Protein AF-A0A447P2C4-F1 (afdb_monomer)

Foldseek 3Di:
DFPFAFQQEEEAEEPDPPCVQVLLVLCVVLNHAYEYEDPSQVVNVVVVDHYHYLCNQQVHDQPPPNQCSQVGCLNLCLQQPDPPPCVVVCVVVVRHHGAEYEYAQDPLVVQVPDPPRDPVSSVVRDHDNRLVNLQSNLVVLSRHAYHHDSVCSVVLSVQCVVRVNGHTSVNSNVRSVVSVLSVLVVVQVVQQVVQQQADAPDDPDRGGNHPGGNDHDDHWAFPFWACAAPDNVHTDTDTHDPDDPDPALSPDDDPDDDGHHNVRRVVRRVQVVVLVPDPDPVSSVVSVPDDPDDDPDDPPVPPCVVVPPPDPPDDDDDDDDDDDDDDDDDDDDDDDDDDDDD

Solvent-accessible surface area (backbone atoms only — not comparable to full-atom values): 20588 Å² total; per-residue (Å²): 128,88,73,79,46,56,50,49,23,36,40,40,48,47,63,70,68,66,67,49,63,63,48,49,49,56,40,43,77,70,67,25,46,37,35,18,42,71,74,43,31,52,58,42,44,77,72,72,45,81,62,45,42,44,40,71,75,65,71,46,77,77,46,80,92,50,64,55,58,63,75,40,67,55,52,51,43,11,32,54,50,48,85,90,75,38,52,70,64,29,56,77,68,72,28,59,73,34,25,30,40,36,43,31,72,69,63,52,71,62,52,66,66,39,89,85,56,47,73,66,58,50,60,72,56,60,74,60,43,55,57,51,51,47,52,41,20,28,74,28,19,86,66,11,35,33,43,58,54,68,86,50,49,67,61,51,53,57,42,16,70,76,44,76,46,8,58,57,60,66,57,17,46,52,31,17,50,54,38,51,53,53,48,52,50,51,53,29,55,52,49,30,58,60,21,15,71,34,43,40,93,70,74,89,62,81,53,51,35,43,97,57,28,50,50,84,64,84,74,66,44,78,74,46,78,31,82,14,23,92,47,85,91,36,82,40,67,45,64,30,61,93,80,73,82,64,97,44,70,82,66,58,79,86,87,74,82,76,86,57,38,43,57,51,52,55,53,49,39,56,53,49,56,60,42,65,75,54,89,52,74,78,59,43,62,65,58,75,71,58,79,91,65,94,73,74,101,81,54,77,87,67,75,52,53,83,73,62,75,81,51,95,85,73,78,80,81,78,81,76,85,81,77,88,82,87,81,89,83,91,87,82,89,81,85,85,90,81,90,86,88,133

Secondary structure (DSSP, 8-state):
----EE--EEEE--SS-TTHHHHHHHHHHTTPEEEE-HHHHHHHHHTT--EEEHHHHHT----GGGTTTT-SHHHHHHHH--TTTSHHHHHHTT-----EEE-----HHHHHTSTT--HHHHHHT--SHHHHHHHHHHHTTTT-EEE--GGGHHHHHHHHHHTTTEE-HHHHHHHHHHHHHHHHHHHHHHHHHHHHTS--SSSS--S--TTS-SS-----EEEEE-S-SSSTTS--EEEE-TT--S-SGGG----SSSPPPHHHHHHHHHHHHHHHT--SHHHHHHHTTS------TT-HHHHTHHHHTT-TT------PPPPPPP----------------

Radius of gyration: 30.62 Å; Cα contacts (8 Å, |Δi|>4): 440; chains: 1; bounding box: 97×52×83 Å

Sequence (342 aa):
MQQRRPVRRALLSVSDKAGIIEFAQALSARGVELLSTGGTARLLAEKGLAVTEVSDYTGFPEMMDGRVKTLHPKVHGGILGRRGQDDAIMEQHHIAPIDMVVVNLYPFAETVAREGCSLEDAVENIDIGGPTMVRSAAKNHKDVAIVVKSSDYDAIINEMDANEGSLTLDTRFDLAIKAFEHTAAYDSMIANYFGSMVPAYHGESKEAAGRFPRTLNLNFIKKQDMRYGENSHQQAAFYIEENVKEASVATAQQVQGKALSYNNIADTDAALECVKEFNEPGLRDRQARQPVRRGGEHHYSRRLRPCVQNRPDLRVRRHHRLQPRAGCRNRAGHHLPPVRGK

InterPro domains:
  IPR002695 Bifunctional purine biosynthesis protein PurH-like [PF01808] (137-281)
  IPR002695 Bifunctional purine biosynthesis protein PurH-like [PTHR11692] (7-281)
  IPR002695 Bifunctional purine biosynthesis protein PurH-like [SM00798] (137-332)
  IPR011607 Methylglyoxal synthase-like domain [PF02142] (19-132)
  IPR011607 Methylglyoxal synthase-like domain [PS51855] (1-148)
  IPR011607 Methylglyoxal synthase-like domain [SM00851] (19-132)
  IPR016193 Cytidine deaminase-like [SSF53927] (221-280)
  IPR024051 AICAR transformylase, duplicated domain superfamily [G3DSA:3.40.140.20] (218-287)
  IPR036914 Methylglyoxal synthase-like domain superfamily [G3DSA:3.40.50.1380] (1-197)
  IPR036914 Methylglyoxal synthase-like domain superfamily [SSF52335] (7-197)

Mean predicted aligned error: 11.55 Å

Organism: NCBI:txid1160765

Structure (mmCIF, N/CA/C/O backbone):
data_AF-A0A447P2C4-F1
#
_entry.id   AF-A0A447P2C4-F1
#
loop_
_atom_site.group_PDB
_atom_site.id
_atom_site.type_symbol
_atom_site.label_atom_id
_atom_site.label_alt_id
_atom_site.label_comp_id
_atom_site.label_asym_id
_atom_site.label_entity_id
_atom_site.label_seq_id
_atom_site.pdbx_PDB_ins_code
_atom_site.Cartn_x
_atom_site.Cartn_y
_atom_site.Cartn_z
_atom_site.occupancy
_atom_site.B_iso_or_equiv
_atom_site.auth_seq_id
_atom_site.auth_comp_id
_atom_site.auth_asym_id
_atom_site.auth_atom_id
_atom_site.pdbx_PDB_model_num
ATOM 1 N N . MET A 1 1 ? -5.592 -20.543 19.624 1.00 45.03 1 MET A N 1
ATOM 2 C CA . MET A 1 1 ? -6.889 -19.869 19.389 1.00 45.03 1 MET A CA 1
ATOM 3 C C . MET A 1 1 ? -6.633 -18.692 18.469 1.00 45.03 1 MET A C 1
ATOM 5 O O . MET A 1 1 ? -5.765 -17.891 18.794 1.00 45.03 1 MET A O 1
ATOM 9 N N . GLN A 1 2 ? -7.308 -18.612 17.319 1.00 55.47 2 GLN A N 1
ATOM 10 C CA . GLN A 1 2 ? -7.252 -17.411 16.481 1.00 55.47 2 GLN A CA 1
ATOM 11 C C . GLN A 1 2 ? -7.823 -16.243 17.291 1.00 55.47 2 GLN A C 1
ATOM 13 O O . GLN A 1 2 ? -8.962 -16.297 17.752 1.00 55.47 2 GLN A O 1
ATOM 18 N N . GLN A 1 3 ? -7.007 -15.221 17.539 1.00 69.25 3 GLN A N 1
ATOM 19 C CA . GLN A 1 3 ? -7.439 -14.038 18.268 1.00 69.25 3 GLN A CA 1
ATOM 20 C C . GLN A 1 3 ? -8.317 -13.202 17.331 1.00 69.25 3 GLN A C 1
ATOM 22 O O . GLN A 1 3 ? -7.803 -12.495 16.461 1.00 69.25 3 GLN A O 1
ATOM 27 N N . ARG A 1 4 ? -9.642 -13.332 17.471 1.00 79.81 4 ARG A N 1
ATOM 28 C CA . ARG A 1 4 ? -10.606 -12.494 16.749 1.00 79.81 4 ARG A CA 1
ATOM 29 C C . ARG A 1 4 ? -10.410 -11.038 17.171 1.00 79.81 4 ARG A C 1
ATOM 31 O O . ARG A 1 4 ? -10.368 -10.731 18.364 1.00 79.81 4 ARG A O 1
ATOM 38 N N . ARG A 1 5 ? -10.247 -10.159 16.185 1.00 89.81 5 ARG A N 1
ATOM 39 C CA . ARG A 1 5 ? -10.083 -8.712 16.349 1.00 89.81 5 ARG A CA 1
ATOM 40 C C . ARG A 1 5 ? -11.147 -8.030 15.489 1.00 89.81 5 ARG A C 1
ATOM 42 O O . ARG A 1 5 ? -10.877 -7.785 14.313 1.00 89.81 5 ARG A O 1
ATOM 49 N N . PRO A 1 6 ? -12.355 -7.802 16.036 1.00 94.88 6 PRO A N 1
ATOM 50 C CA . PRO A 1 6 ? -13.401 -7.105 15.308 1.00 94.88 6 PRO A CA 1
ATOM 51 C C . PRO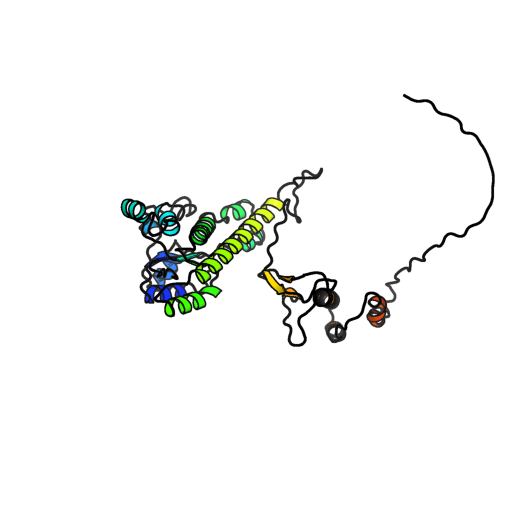 A 1 6 ? -12.933 -5.702 14.953 1.00 94.88 6 PRO A C 1
ATOM 53 O O . PRO A 1 6 ? -12.386 -5.001 15.807 1.00 94.88 6 PRO A O 1
ATOM 56 N N . VAL A 1 7 ? -13.156 -5.298 13.711 1.00 98.00 7 VAL A N 1
ATOM 57 C CA . VAL A 1 7 ? -12.863 -3.943 13.257 1.00 98.00 7 VAL A CA 1
ATOM 58 C C . VAL A 1 7 ? -13.933 -3.036 13.845 1.00 98.00 7 VAL A C 1
ATOM 60 O O . VAL A 1 7 ? -15.099 -3.151 13.485 1.00 98.00 7 VAL A O 1
ATOM 63 N N . ARG A 1 8 ? -13.561 -2.162 14.782 1.00 97.88 8 ARG A N 1
ATOM 64 C CA . ARG A 1 8 ? -14.487 -1.190 15.389 1.00 97.88 8 ARG A CA 1
ATOM 65 C C . ARG A 1 8 ? -14.220 0.221 14.906 1.00 97.88 8 ARG A C 1
ATOM 67 O O . ARG A 1 8 ? -15.140 1.029 14.872 1.00 97.88 8 ARG A O 1
ATOM 74 N N . ARG A 1 9 ? -12.979 0.504 14.510 1.00 98.50 9 ARG A N 1
ATOM 75 C CA . ARG A 1 9 ? -12.588 1.796 13.954 1.00 98.50 9 ARG A CA 1
ATOM 76 C C . ARG A 1 9 ? -11.659 1.654 12.760 1.00 98.50 9 ARG A C 1
ATOM 78 O O . ARG A 1 9 ? -10.640 0.963 12.847 1.00 98.50 9 ARG A O 1
ATOM 85 N N . ALA A 1 10 ? -11.979 2.373 11.689 1.00 98.62 10 ALA A N 1
ATOM 86 C CA . ALA A 1 10 ? -11.180 2.449 10.476 1.00 98.62 10 ALA A CA 1
ATOM 87 C C . ALA A 1 10 ? -10.701 3.883 10.217 1.00 98.62 10 ALA A C 1
ATOM 89 O O . ALA A 1 10 ? -11.491 4.821 10.257 1.00 98.62 10 ALA A O 1
ATOM 90 N N . LEU A 1 11 ? -9.411 4.050 9.925 1.00 98.44 11 LEU A N 1
ATOM 91 C CA . LEU A 1 11 ? -8.828 5.308 9.462 1.00 98.44 11 LEU A CA 1
ATOM 92 C C . LEU A 1 11 ? -8.648 5.264 7.943 1.00 98.44 11 LEU A C 1
ATOM 94 O O . LEU A 1 11 ? -7.840 4.481 7.449 1.00 98.44 11 LEU A O 1
ATOM 98 N N . LEU A 1 12 ? -9.364 6.117 7.211 1.00 97.62 12 LEU A N 1
ATOM 99 C CA . LEU A 1 12 ? -9.344 6.176 5.751 1.00 97.62 12 LEU A CA 1
ATOM 100 C C . LEU A 1 12 ? -8.620 7.436 5.265 1.00 97.62 12 LEU A C 1
ATOM 102 O O . LEU A 1 12 ? -9.042 8.559 5.521 1.00 97.62 12 LEU A O 1
ATOM 106 N N . SER A 1 13 ? -7.526 7.262 4.531 1.00 94.25 13 SER A N 1
ATOM 107 C CA . SER A 1 13 ? -6.743 8.355 3.954 1.00 94.25 13 SER A CA 1
ATOM 108 C C . SER A 1 13 ? -6.186 7.922 2.604 1.00 94.25 13 SER A C 1
ATOM 110 O O . SER A 1 13 ? -5.032 7.519 2.493 1.00 94.25 13 SER A O 1
ATOM 112 N N . VAL A 1 14 ? -7.031 7.995 1.577 1.00 93.06 14 VAL A N 1
ATOM 113 C CA . VAL A 1 14 ? -6.703 7.559 0.216 1.00 93.06 14 VAL A CA 1
ATOM 114 C C . VAL A 1 14 ? -6.490 8.749 -0.719 1.00 93.06 14 VAL A C 1
ATOM 116 O O . VAL A 1 14 ? -7.183 9.758 -0.606 1.00 93.06 14 VAL A O 1
ATOM 119 N N . SER A 1 15 ? -5.554 8.638 -1.650 1.00 88.44 15 SER A N 1
ATOM 120 C CA . SER A 1 15 ? -5.385 9.526 -2.802 1.00 88.44 15 SER A CA 1
ATOM 121 C C . SER A 1 15 ? -6.312 9.117 -3.952 1.00 88.44 15 SER A C 1
ATOM 123 O O . SER A 1 15 ? -7.116 9.933 -4.403 1.00 88.44 15 SER A O 1
ATOM 125 N N . ASP A 1 16 ? -6.274 7.844 -4.357 1.00 88.94 16 ASP A N 1
ATOM 126 C CA . ASP A 1 16 ? -7.220 7.259 -5.313 1.00 88.94 16 ASP A CA 1
ATOM 127 C C . ASP A 1 16 ? -8.551 6.949 -4.612 1.00 88.94 16 ASP A C 1
ATOM 129 O O . ASP A 1 16 ? -8.584 6.276 -3.579 1.00 88.94 16 ASP A O 1
ATOM 133 N N . LYS A 1 17 ? -9.647 7.473 -5.168 1.00 91.94 17 LYS A N 1
ATOM 134 C CA . LYS A 1 17 ? -11.003 7.372 -4.609 1.00 91.94 17 LYS A CA 1
ATOM 135 C C . LYS A 1 17 ? -11.791 6.177 -5.154 1.00 91.94 17 LYS A C 1
ATOM 137 O O . LYS A 1 17 ? -12.965 6.040 -4.815 1.00 91.94 17 LYS A O 1
ATOM 142 N N . ALA A 1 18 ? -11.194 5.328 -5.989 1.00 93.19 18 ALA A N 1
ATOM 143 C CA . ALA A 1 18 ? -11.865 4.152 -6.533 1.00 93.19 18 ALA A CA 1
ATOM 144 C C . ALA A 1 18 ? -12.415 3.240 -5.417 1.00 93.19 18 ALA A C 1
ATOM 146 O O . ALA A 1 18 ? -11.670 2.770 -4.558 1.00 93.19 18 ALA A O 1
ATOM 147 N N . GLY A 1 19 ? -13.733 3.004 -5.427 1.00 95.56 19 GLY A N 1
ATOM 148 C CA . GLY A 1 19 ? -14.428 2.085 -4.513 1.00 95.56 19 GLY A CA 1
ATOM 149 C C . GLY A 1 19 ? -14.492 2.514 -3.040 1.00 95.56 19 GLY A C 1
ATOM 150 O O . GLY A 1 19 ? -15.012 1.769 -2.210 1.00 95.56 19 GLY A O 1
ATOM 151 N N . ILE A 1 20 ? -13.949 3.684 -2.669 1.00 97.06 20 ILE A N 1
ATOM 152 C CA . ILE A 1 20 ? -13.831 4.078 -1.254 1.00 97.06 20 ILE A CA 1
ATOM 153 C C . ILE A 1 20 ? -15.187 4.371 -0.609 1.00 97.06 20 ILE A C 1
ATOM 155 O O . ILE A 1 20 ? -15.355 4.157 0.590 1.00 97.06 20 ILE A O 1
ATOM 159 N N . ILE A 1 21 ? -16.151 4.867 -1.388 1.00 97.38 21 ILE A N 1
ATOM 160 C CA . ILE A 1 21 ? -17.476 5.235 -0.884 1.00 97.38 21 ILE A CA 1
ATOM 161 C C . ILE A 1 21 ? -18.237 3.966 -0.510 1.00 97.38 21 ILE A C 1
ATOM 163 O O . ILE A 1 21 ? -18.738 3.859 0.606 1.00 97.38 21 ILE A O 1
ATOM 167 N N . GLU A 1 22 ? -18.268 2.995 -1.419 1.00 98.00 22 GLU A N 1
ATOM 168 C CA . GLU A 1 22 ? -18.921 1.701 -1.246 1.00 98.00 22 GLU A CA 1
ATOM 169 C C . GLU A 1 22 ? -18.294 0.938 -0.075 1.00 98.00 22 GLU A C 1
ATOM 171 O O . GLU A 1 22 ? -19.000 0.411 0.788 1.00 98.00 22 GLU A O 1
ATOM 176 N N . PHE A 1 23 ? -16.961 0.956 0.016 1.00 98.50 23 PHE A N 1
ATOM 177 C CA . PHE A 1 23 ? -16.241 0.329 1.118 1.00 98.50 23 PHE A CA 1
ATOM 178 C C . PHE A 1 23 ? -16.545 0.999 2.467 1.00 98.50 23 PHE A C 1
ATOM 180 O O . PHE A 1 23 ? -16.847 0.318 3.446 1.00 98.50 23 PHE A O 1
ATOM 187 N N . ALA A 1 24 ? -16.547 2.334 2.531 1.00 98.38 24 ALA A N 1
ATOM 188 C CA . ALA A 1 24 ? -16.875 3.069 3.752 1.00 98.38 24 ALA A CA 1
ATOM 189 C C . ALA A 1 24 ? -18.342 2.887 4.179 1.00 98.38 24 ALA A C 1
ATOM 191 O O . ALA A 1 24 ? -18.619 2.748 5.371 1.00 98.38 24 ALA A O 1
ATOM 192 N N . GLN A 1 25 ? -19.279 2.828 3.227 1.00 98.38 25 GLN A N 1
ATOM 193 C CA . GLN A 1 25 ? -20.681 2.485 3.486 1.00 98.38 25 GLN A CA 1
ATOM 194 C C . GLN A 1 25 ? -20.807 1.081 4.079 1.00 98.38 25 GLN A C 1
ATOM 196 O O . GLN A 1 25 ? -21.508 0.897 5.074 1.00 98.38 25 GLN A O 1
ATOM 201 N N . ALA A 1 26 ? -20.092 0.103 3.518 1.00 98.31 26 ALA A N 1
ATOM 202 C CA . ALA A 1 26 ? -20.076 -1.259 4.032 1.00 98.31 26 ALA A CA 1
ATOM 203 C C . ALA A 1 26 ? -19.510 -1.325 5.463 1.00 98.31 26 ALA A C 1
ATOM 205 O O . ALA A 1 26 ? -20.101 -1.977 6.328 1.00 98.31 26 ALA A O 1
ATOM 206 N N . LEU A 1 27 ? -18.414 -0.620 5.750 1.00 98.50 27 LEU A N 1
ATOM 207 C CA . LEU A 1 27 ? -17.861 -0.520 7.104 1.00 98.50 27 LEU A CA 1
ATOM 208 C C . LEU A 1 27 ? -18.859 0.138 8.072 1.00 98.50 27 LEU A C 1
ATOM 210 O O . LEU A 1 27 ? -19.146 -0.409 9.137 1.00 98.50 27 LEU A O 1
ATOM 214 N N . SER A 1 28 ? -19.451 1.269 7.686 1.00 98.00 28 SER A N 1
ATOM 215 C CA . SER A 1 28 ? -20.418 1.997 8.517 1.00 98.00 28 SER A CA 1
ATOM 216 C C . SER A 1 28 ? -21.669 1.166 8.824 1.00 98.00 28 SER A C 1
ATOM 218 O O . SER A 1 28 ? -22.109 1.120 9.972 1.00 98.00 28 SER A O 1
ATOM 220 N N . ALA A 1 29 ? -22.188 0.413 7.846 1.00 97.50 29 ALA A N 1
ATOM 221 C CA . ALA A 1 29 ? -23.319 -0.501 8.035 1.00 97.50 29 ALA A CA 1
ATOM 222 C C . ALA A 1 29 ? -23.040 -1.616 9.063 1.00 97.50 29 ALA A C 1
ATOM 224 O O . ALA A 1 29 ? -23.972 -2.184 9.628 1.00 97.50 29 ALA A O 1
ATOM 225 N N . ARG A 1 30 ? -21.762 -1.912 9.330 1.00 97.19 30 ARG A N 1
ATOM 226 C CA . ARG A 1 30 ? -21.299 -2.877 10.343 1.00 97.19 30 ARG A CA 1
ATOM 227 C C . ARG A 1 30 ? -20.971 -2.217 11.688 1.00 97.19 30 ARG A C 1
ATOM 229 O O . ARG A 1 30 ? -20.431 -2.873 12.573 1.00 97.19 30 ARG A O 1
ATOM 236 N N . GLY A 1 31 ? -21.291 -0.932 11.850 1.00 97.25 31 GLY A N 1
ATOM 237 C CA . GLY A 1 31 ? -21.035 -0.173 13.073 1.00 97.25 31 GLY A CA 1
ATOM 238 C C . GLY A 1 31 ? -19.575 0.244 13.256 1.00 97.25 31 GLY A C 1
ATOM 239 O O . GLY A 1 31 ? -19.179 0.561 14.376 1.00 97.25 31 GLY A O 1
ATOM 240 N N . VAL A 1 32 ? -18.769 0.233 12.188 1.00 98.50 32 VAL A N 1
ATOM 241 C CA . VAL A 1 32 ? -17.382 0.709 12.237 1.00 98.50 32 VAL A CA 1
ATOM 242 C C . VAL A 1 32 ? -17.368 2.235 12.276 1.00 98.50 32 VAL A C 1
ATOM 244 O O . VAL A 1 32 ? -17.924 2.895 11.398 1.00 98.50 32 VAL A O 1
ATOM 247 N N . GLU A 1 33 ? -16.690 2.799 13.272 1.00 98.38 33 GLU A N 1
ATOM 248 C CA . GLU A 1 33 ? -16.411 4.230 13.349 1.00 98.38 33 GLU A CA 1
ATOM 249 C C . GLU A 1 33 ? -15.389 4.623 12.274 1.00 98.38 33 GLU A C 1
ATOM 251 O O . GLU A 1 33 ? -14.319 4.014 12.162 1.00 98.38 33 GLU A O 1
ATOM 256 N N . LEU A 1 34 ? -15.701 5.656 11.492 1.00 98.50 34 LEU A N 1
ATOM 257 C CA . LEU A 1 34 ? -14.842 6.127 10.411 1.00 98.50 34 LEU A CA 1
ATOM 258 C C . LEU A 1 34 ? -14.071 7.373 10.853 1.00 98.50 34 LEU A C 1
ATOM 260 O O . LEU A 1 34 ? -14.662 8.415 11.132 1.00 98.50 34 LEU A O 1
ATOM 264 N N . LEU A 1 35 ? -12.743 7.276 10.860 1.00 97.81 35 LEU A N 1
ATOM 265 C CA . LEU A 1 35 ? -11.840 8.423 10.899 1.00 97.81 35 LEU A CA 1
ATOM 266 C C . LEU A 1 35 ? -11.348 8.716 9.484 1.00 97.81 35 LEU A C 1
ATOM 268 O O . LEU A 1 35 ? -11.040 7.789 8.735 1.00 97.81 35 LEU A O 1
ATOM 272 N N . SER A 1 36 ? -11.212 9.984 9.105 1.00 95.56 36 SER A N 1
ATOM 273 C CA . SER A 1 36 ? -10.721 10.326 7.767 1.00 95.56 36 SER A CA 1
ATOM 274 C C . SER A 1 36 ? -9.981 11.659 7.719 1.00 95.56 36 SER A C 1
ATOM 276 O O . SER A 1 36 ? -10.049 12.461 8.648 1.00 95.56 36 SER A O 1
ATOM 278 N N . THR A 1 37 ? -9.235 11.894 6.640 1.00 89.06 37 THR A N 1
ATOM 279 C CA . THR A 1 37 ? -8.440 13.116 6.445 1.00 89.06 37 THR A CA 1
ATOM 280 C C . THR A 1 37 ? -8.979 13.963 5.292 1.00 89.06 37 THR A C 1
ATOM 282 O O . THR A 1 37 ? -9.276 13.438 4.213 1.00 89.06 37 THR A O 1
ATOM 285 N N . GLY A 1 38 ? -9.055 15.286 5.496 1.00 85.06 38 GLY A N 1
ATOM 286 C CA . GLY A 1 38 ? -9.228 16.308 4.457 1.00 85.06 38 GLY A CA 1
ATOM 287 C C . GLY A 1 38 ? -10.208 15.931 3.341 1.00 85.06 38 GLY A C 1
ATOM 288 O O . GLY A 1 38 ? -11.405 15.768 3.565 1.00 85.06 38 GLY A O 1
ATOM 289 N N . GLY A 1 39 ? -9.696 15.766 2.116 1.00 88.06 39 GLY A N 1
ATOM 290 C CA . GLY A 1 39 ? -10.516 15.459 0.937 1.00 88.06 39 GLY A CA 1
ATOM 291 C C . GLY A 1 39 ? -11.255 14.116 0.992 1.00 88.06 39 GLY A C 1
ATOM 292 O O . GLY A 1 39 ? -12.332 13.999 0.417 1.00 88.06 39 GLY A O 1
ATOM 293 N N . THR A 1 40 ? -10.724 13.107 1.692 1.00 92.12 40 THR A N 1
ATOM 294 C CA . THR A 1 40 ? -11.448 11.838 1.892 1.00 92.12 40 THR A CA 1
ATOM 295 C C . THR A 1 40 ? -12.595 12.031 2.880 1.00 92.12 40 THR A C 1
ATOM 297 O O . THR A 1 40 ? -13.691 11.548 2.619 1.00 92.12 40 THR A O 1
ATOM 300 N N . ALA A 1 41 ? -12.386 12.789 3.961 1.00 93.88 41 ALA A N 1
ATOM 301 C CA . ALA A 1 41 ? -13.436 13.076 4.937 1.00 93.88 41 ALA A CA 1
ATOM 302 C C . ALA A 1 41 ? -14.605 13.832 4.288 1.00 93.88 41 ALA A C 1
ATOM 304 O O . ALA A 1 41 ? -15.753 13.416 4.425 1.00 93.88 41 ALA A O 1
ATOM 305 N N . ARG A 1 42 ? -14.304 14.872 3.494 1.00 94.19 42 ARG A N 1
ATOM 306 C CA . ARG A 1 42 ? -15.313 15.639 2.740 1.00 94.19 42 ARG A CA 1
ATOM 307 C C . ARG A 1 42 ? -16.125 14.753 1.798 1.00 94.19 42 ARG A C 1
ATOM 309 O O . ARG A 1 42 ? -17.348 14.779 1.855 1.00 94.19 42 ARG A O 1
ATOM 316 N N . LEU A 1 43 ? -15.453 13.915 1.005 1.00 95.56 43 LEU A N 1
ATOM 317 C CA . LEU A 1 43 ? -16.113 12.997 0.074 1.00 95.56 43 LEU A CA 1
ATOM 318 C C . LEU A 1 43 ? -17.090 12.046 0.783 1.00 95.56 43 LEU A C 1
ATOM 320 O O . LEU A 1 43 ? -18.190 11.806 0.290 1.00 95.56 43 LEU A O 1
ATOM 324 N N . LEU A 1 44 ? -16.694 11.492 1.933 1.00 96.69 44 LEU A N 1
ATOM 325 C CA . LEU A 1 44 ? -17.546 10.585 2.705 1.00 96.69 44 LEU A CA 1
ATOM 326 C C . LEU A 1 44 ? -18.728 11.332 3.347 1.00 96.69 44 LEU A C 1
ATOM 328 O O . LEU A 1 44 ? -19.860 10.850 3.287 1.00 96.69 44 LEU A O 1
ATOM 332 N N . ALA A 1 45 ? -18.488 12.527 3.893 1.00 95.94 45 ALA A N 1
ATOM 333 C CA . ALA A 1 45 ? -19.522 1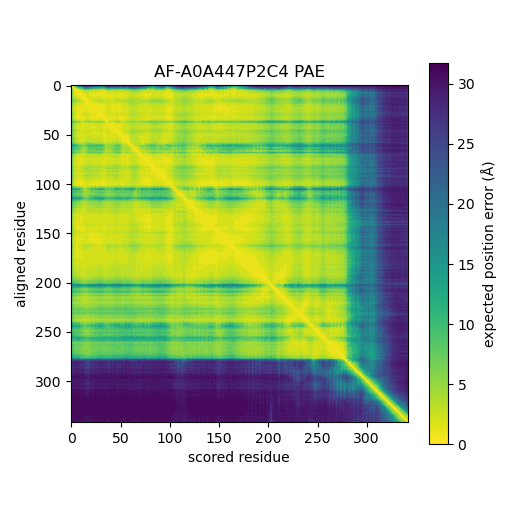3.367 4.493 1.00 95.94 45 ALA A CA 1
ATOM 334 C C . ALA A 1 45 ? -20.579 13.822 3.468 1.00 95.94 45 ALA A C 1
ATOM 336 O O . ALA A 1 45 ? -21.774 13.774 3.756 1.00 95.94 45 ALA A O 1
ATOM 337 N N . GLU A 1 46 ? -20.175 14.175 2.242 1.00 95.88 46 GLU A N 1
ATOM 338 C CA . GLU A 1 46 ? -21.087 14.508 1.131 1.00 95.88 46 GLU A CA 1
ATOM 339 C C . GLU A 1 46 ? -22.022 13.349 0.751 1.00 95.88 46 GLU A C 1
ATOM 341 O O . GLU A 1 46 ? -23.100 13.562 0.193 1.00 95.88 46 GLU A O 1
ATOM 346 N N . LYS A 1 47 ? -21.632 12.109 1.067 1.00 95.50 47 LYS A N 1
ATOM 347 C CA . LYS A 1 47 ? -22.454 10.904 0.887 1.00 95.50 47 LYS A CA 1
ATOM 348 C C . LYS A 1 47 ? -23.275 10.539 2.124 1.00 95.50 47 LYS A C 1
ATOM 350 O O . LYS A 1 47 ? -23.889 9.476 2.146 1.00 95.50 47 LYS A O 1
ATOM 355 N N . GLY A 1 48 ? -23.317 11.419 3.125 1.00 95.31 48 GLY A N 1
ATOM 356 C CA . GLY A 1 48 ? -24.112 11.257 4.340 1.00 95.31 48 GLY A CA 1
ATOM 357 C C . GLY A 1 48 ? -23.524 10.273 5.350 1.00 95.31 48 GLY A C 1
ATOM 358 O O . GLY A 1 48 ? -24.235 9.851 6.260 1.00 95.31 48 GLY A O 1
ATOM 359 N N . LEU A 1 49 ? -22.253 9.883 5.205 1.00 97.12 49 LEU A N 1
ATOM 360 C CA . LEU A 1 49 ? -21.590 9.015 6.175 1.00 97.12 49 LEU A CA 1
ATOM 361 C C . LEU A 1 49 ? -21.141 9.814 7.399 1.00 97.12 49 LEU A C 1
ATOM 363 O O . LEU A 1 49 ? -20.543 10.883 7.272 1.00 97.12 49 LEU A O 1
ATOM 367 N N . ALA A 1 50 ? -21.375 9.253 8.585 1.00 96.94 50 ALA A N 1
ATOM 368 C CA . ALA A 1 50 ? -20.803 9.767 9.821 1.00 96.94 50 ALA A CA 1
ATOM 369 C C . ALA A 1 50 ? -19.294 9.486 9.826 1.00 96.94 50 ALA A C 1
ATOM 371 O O . ALA A 1 50 ? -18.863 8.337 9.939 1.00 96.94 50 ALA A O 1
ATOM 372 N N . VAL A 1 51 ? -18.501 10.542 9.672 1.00 97.31 51 VAL A N 1
ATOM 373 C CA . VAL A 1 51 ? -17.042 10.480 9.633 1.00 97.31 51 VAL A CA 1
ATOM 374 C C . VAL A 1 51 ? -16.467 11.557 10.542 1.00 97.31 51 VAL A C 1
ATOM 376 O O . VAL A 1 51 ? -16.891 12.709 10.492 1.00 97.31 51 VAL A O 1
ATOM 379 N N . THR A 1 52 ? -15.503 11.175 11.371 1.00 96.44 52 THR A N 1
ATOM 380 C CA . THR A 1 52 ? -14.766 12.102 12.231 1.00 96.44 52 THR A CA 1
ATOM 381 C C . THR A 1 52 ? -13.488 12.520 11.515 1.00 96.44 52 THR A C 1
ATOM 383 O O . THR A 1 52 ? -12.705 11.669 11.075 1.00 96.44 52 THR A O 1
ATOM 386 N N . GLU A 1 53 ? -13.248 13.823 11.390 1.00 94.12 53 GLU A N 1
ATOM 387 C CA . GLU A 1 53 ? -11.999 14.303 10.811 1.00 94.12 53 GLU A CA 1
ATOM 388 C C . GLU A 1 53 ? -10.829 14.068 11.782 1.00 94.12 53 GLU A C 1
ATOM 390 O O . GLU A 1 53 ? -10.962 14.175 13.003 1.00 94.12 53 GLU A O 1
ATOM 395 N N . VAL A 1 54 ? -9.650 13.720 11.259 1.00 93.00 54 VAL A N 1
ATOM 396 C CA . VAL A 1 54 ? -8.460 13.478 12.096 1.00 93.00 54 VAL A CA 1
ATOM 397 C C . VAL A 1 54 ? -8.064 14.716 12.912 1.00 93.00 54 VAL A C 1
ATOM 399 O O . VAL A 1 54 ? -7.582 14.564 14.035 1.00 93.00 54 VAL A O 1
ATOM 402 N N . SER A 1 55 ? -8.282 15.928 12.401 1.00 90.75 55 SER A N 1
ATOM 403 C CA . SER A 1 55 ? -8.088 17.178 13.154 1.00 90.75 55 SER A CA 1
ATOM 404 C C . SER A 1 55 ? -8.959 17.219 14.412 1.00 90.75 55 SER A C 1
ATOM 406 O O . SER A 1 55 ? -8.444 17.472 15.500 1.00 90.75 55 SER A O 1
ATOM 408 N N . ASP A 1 56 ? -10.241 16.868 14.293 1.00 92.06 56 ASP A N 1
ATOM 409 C CA . ASP A 1 56 ? -11.182 16.818 15.416 1.00 92.06 56 ASP A CA 1
ATOM 410 C C . ASP A 1 56 ? -10.805 15.716 16.414 1.00 92.06 56 ASP A C 1
ATOM 412 O O . ASP A 1 56 ? -10.777 15.935 17.625 1.00 92.06 56 ASP A O 1
ATOM 416 N N . TYR A 1 57 ? -10.432 14.535 15.911 1.00 92.75 57 TYR A N 1
ATOM 417 C CA . TYR A 1 57 ? -9.987 13.413 16.744 1.00 92.75 57 TYR A CA 1
ATOM 418 C C . TYR A 1 57 ? -8.711 13.745 17.539 1.00 92.75 57 TYR A C 1
ATOM 420 O O . TYR A 1 57 ? -8.573 13.436 18.734 1.00 92.75 57 TYR A O 1
ATOM 428 N N . THR A 1 58 ? -7.742 14.382 16.882 1.00 92.12 58 THR A N 1
ATOM 429 C CA . THR A 1 58 ? -6.470 14.746 17.513 1.00 92.12 58 THR A CA 1
ATOM 430 C C . THR A 1 58 ? -6.614 15.959 18.429 1.00 92.12 58 THR A C 1
ATOM 432 O O . THR A 1 58 ? -5.981 15.983 19.488 1.00 92.12 58 THR A O 1
ATOM 435 N N . GLY A 1 59 ? -7.504 16.894 18.089 1.00 89.81 59 GLY A N 1
ATOM 436 C CA . GLY A 1 59 ? -7.602 18.222 18.692 1.00 89.81 59 GLY A CA 1
ATOM 437 C C . GLY A 1 59 ? -6.530 19.183 18.174 1.00 89.81 59 GLY A C 1
ATOM 438 O O . GLY A 1 59 ? -6.254 20.192 18.821 1.00 89.81 59 GLY A O 1
ATOM 439 N N . PHE A 1 60 ? -5.886 18.850 17.052 1.00 87.50 60 PHE A N 1
ATOM 440 C CA . PHE A 1 60 ? -4.791 19.620 16.481 1.00 87.50 60 PHE A CA 1
ATOM 441 C C . PHE A 1 60 ? -5.173 20.100 15.071 1.00 87.50 60 PHE A C 1
ATOM 443 O O . PHE A 1 60 ? -5.579 19.277 14.245 1.00 87.50 60 PHE A O 1
ATOM 450 N N . PRO A 1 61 ? -5.090 21.412 14.780 1.00 81.81 61 PRO A N 1
ATOM 451 C CA . PRO A 1 61 ? -5.519 21.949 13.494 1.00 81.81 61 PRO A CA 1
ATOM 452 C C . PRO A 1 61 ? -4.588 21.507 12.361 1.00 81.81 61 PRO A C 1
ATOM 454 O O . PRO A 1 61 ? -3.437 21.124 12.577 1.00 81.81 61 PRO A O 1
ATOM 457 N N . GLU A 1 62 ? -5.072 21.611 11.127 1.00 77.44 62 GLU A N 1
ATOM 458 C CA . GLU A 1 62 ? -4.218 21.440 9.955 1.00 77.44 62 GLU A CA 1
ATOM 459 C C . GLU A 1 62 ? -3.167 22.565 9.896 1.00 77.44 62 GLU A C 1
ATOM 461 O O . GLU A 1 62 ? -3.488 23.745 10.027 1.00 77.44 62 GLU A O 1
ATOM 466 N N . MET A 1 63 ? -1.891 22.201 9.727 1.00 80.44 63 MET A N 1
ATOM 467 C CA . MET A 1 63 ? -0.762 23.137 9.655 1.00 80.44 63 MET A CA 1
ATOM 468 C C . MET A 1 63 ? 0.222 22.706 8.567 1.00 80.44 63 MET A C 1
ATOM 470 O O . MET A 1 63 ? 0.282 21.524 8.221 1.00 80.44 63 MET A O 1
ATOM 474 N N . MET A 1 64 ? 1.031 23.654 8.077 1.00 85.62 64 MET A N 1
ATOM 475 C CA . MET A 1 64 ? 2.038 23.421 7.028 1.00 85.62 64 MET A CA 1
ATOM 476 C C . MET A 1 64 ? 1.433 22.744 5.790 1.00 85.62 64 MET A C 1
ATOM 478 O O . MET A 1 64 ? 1.972 21.754 5.303 1.00 85.62 64 MET A O 1
ATOM 482 N N . ASP A 1 65 ? 0.273 23.240 5.350 1.00 79.62 65 ASP A N 1
ATOM 483 C CA . ASP A 1 65 ? -0.476 22.708 4.204 1.00 79.62 65 ASP A CA 1
ATOM 484 C C . ASP A 1 65 ? -0.762 21.193 4.308 1.00 79.62 65 ASP A C 1
ATOM 486 O O . ASP A 1 65 ? -0.640 20.421 3.362 1.00 79.62 65 ASP A O 1
ATOM 490 N N . GLY A 1 66 ? -1.060 20.728 5.526 1.00 78.44 66 GLY A N 1
ATOM 491 C CA . GLY A 1 66 ? -1.431 19.338 5.787 1.00 78.44 66 GLY A CA 1
ATOM 492 C C . GLY A 1 66 ? -0.269 18.347 5.896 1.00 78.44 66 GLY A C 1
ATOM 493 O O . GLY A 1 66 ? -0.519 17.165 6.145 1.00 78.44 66 GLY A O 1
ATOM 494 N N . ARG A 1 67 ? 0.992 18.796 5.804 1.00 83.62 67 ARG A N 1
ATOM 495 C CA . ARG A 1 67 ? 2.197 17.936 5.849 1.00 83.62 67 ARG A CA 1
ATOM 496 C C . ARG A 1 67 ? 2.330 17.069 7.100 1.00 83.62 67 ARG A C 1
ATOM 498 O O . ARG A 1 67 ? 2.905 15.986 7.044 1.00 83.62 67 ARG A O 1
ATOM 505 N N . VAL A 1 68 ? 1.824 17.543 8.237 1.00 85.00 68 VAL A N 1
ATOM 506 C CA . VAL A 1 68 ? 1.994 16.886 9.548 1.00 85.00 68 VAL A CA 1
ATOM 507 C C . VAL A 1 68 ? 0.682 16.383 10.152 1.00 85.00 68 VAL A C 1
ATOM 509 O O . VAL A 1 68 ? 0.663 15.947 11.300 1.00 85.00 68 VAL A O 1
ATOM 512 N N . LYS A 1 69 ? -0.419 16.401 9.390 1.00 83.75 69 LYS A N 1
ATOM 513 C CA . LYS A 1 69 ? -1.775 16.190 9.931 1.00 83.75 69 LYS A CA 1
ATOM 514 C C . LYS A 1 69 ? -1.999 14.824 10.591 1.00 83.75 69 LYS A C 1
ATOM 516 O O . LYS A 1 69 ? -2.788 14.719 11.523 1.00 83.75 69 LYS A O 1
ATOM 521 N N . THR A 1 70 ? -1.312 13.775 10.134 1.00 88.12 70 THR A N 1
ATOM 522 C CA . THR A 1 70 ? -1.444 12.417 10.695 1.00 88.12 70 THR A CA 1
ATOM 523 C C . THR A 1 70 ? -0.280 12.002 11.591 1.00 88.12 70 THR A C 1
ATOM 525 O O . THR A 1 70 ? -0.372 10.973 12.259 1.00 88.12 70 THR A O 1
ATOM 528 N N . LEU A 1 71 ? 0.785 12.810 11.670 1.00 93.19 71 LEU A N 1
ATOM 529 C CA . LEU A 1 71 ? 1.989 12.537 12.464 1.00 93.19 71 LEU A CA 1
ATOM 530 C C . LEU A 1 71 ? 1.764 12.884 13.943 1.00 93.19 71 LEU A C 1
ATOM 532 O O . LEU A 1 71 ? 2.468 13.701 14.531 1.00 93.19 71 LEU A O 1
ATOM 536 N N . HIS A 1 72 ? 0.750 12.263 14.545 1.00 95.00 72 HIS A N 1
ATOM 537 C CA . HIS A 1 72 ? 0.281 12.582 15.888 1.00 95.00 72 HIS A CA 1
ATOM 538 C C . HIS A 1 72 ? 0.217 11.334 16.792 1.00 95.00 72 HIS A C 1
ATOM 540 O O . HIS A 1 72 ? -0.259 10.281 16.346 1.00 95.00 72 HIS A O 1
ATOM 546 N N . PRO A 1 73 ? 0.602 11.423 18.086 1.00 95.06 73 PRO A N 1
ATOM 547 C CA . PRO A 1 73 ? 0.555 10.292 19.017 1.00 95.06 73 PRO A CA 1
ATOM 548 C C . PRO A 1 73 ? -0.826 9.651 19.182 1.00 95.06 73 PRO A C 1
ATOM 550 O O . PRO A 1 73 ? -0.908 8.440 19.320 1.00 95.06 73 PRO A O 1
ATOM 553 N N . LYS A 1 74 ? -1.928 10.410 19.109 1.00 95.75 74 LYS A N 1
ATOM 554 C CA . LYS A 1 74 ? -3.286 9.819 19.133 1.00 95.75 74 LYS A CA 1
ATOM 555 C C . LYS A 1 74 ? -3.583 8.915 17.930 1.00 95.75 74 LYS A C 1
ATOM 557 O O . LYS A 1 74 ? -4.332 7.952 18.070 1.00 95.75 74 LYS A O 1
ATOM 562 N N . VAL A 1 75 ? -3.011 9.212 16.761 1.00 96.88 75 VAL A N 1
ATOM 563 C CA . VAL A 1 75 ? -3.173 8.389 15.552 1.00 96.88 75 VAL A CA 1
ATOM 564 C C . VAL A 1 75 ? -2.257 7.174 15.653 1.00 96.88 75 VAL A C 1
ATOM 566 O O . VAL A 1 75 ? -2.723 6.037 15.688 1.00 96.88 75 VAL A O 1
ATOM 569 N N . HIS A 1 76 ? -0.950 7.400 15.799 1.00 97.94 76 HIS A N 1
ATOM 570 C CA . HIS A 1 76 ? 0.021 6.308 15.835 1.00 97.94 76 HIS A CA 1
ATOM 571 C C . HIS A 1 76 ? -0.085 5.445 17.092 1.00 97.94 76 HIS A C 1
ATOM 573 O O . HIS A 1 76 ? 0.158 4.251 17.006 1.00 97.94 76 HIS A O 1
ATOM 579 N N . GLY A 1 77 ? -0.494 5.994 18.234 1.00 97.56 77 GLY A N 1
ATOM 580 C CA . GLY A 1 77 ? -0.794 5.236 19.448 1.00 97.56 77 GLY A CA 1
ATOM 581 C C . GLY A 1 77 ? -2.037 4.359 19.295 1.00 97.56 77 GLY A C 1
ATOM 582 O O . GLY A 1 77 ? -2.029 3.217 19.743 1.00 97.56 77 GLY A O 1
ATOM 583 N N . GLY A 1 78 ? -3.067 4.832 18.582 1.00 97.94 78 GLY A N 1
ATOM 584 C CA . GLY A 1 78 ? -4.238 4.015 18.242 1.00 97.94 78 GLY A CA 1
ATOM 585 C C . GLY A 1 78 ? -3.874 2.824 17.347 1.00 97.94 78 GLY A C 1
ATOM 586 O O . GLY A 1 78 ? -4.373 1.713 17.552 1.00 97.94 78 GLY A O 1
ATOM 587 N N . ILE A 1 79 ? -2.949 3.042 16.404 1.00 98.50 79 ILE A N 1
ATOM 588 C CA . ILE A 1 79 ? -2.453 2.022 15.469 1.00 98.50 79 ILE A CA 1
ATOM 589 C C . ILE A 1 79 ? -1.452 1.063 16.137 1.00 98.50 79 ILE A C 1
ATOM 591 O O . ILE A 1 79 ? -1.570 -0.146 15.984 1.00 98.50 79 ILE A O 1
ATOM 595 N N . LEU A 1 80 ? -0.452 1.567 16.862 1.00 98.38 80 LEU A N 1
ATOM 596 C CA . LEU A 1 80 ? 0.685 0.783 17.375 1.00 98.38 80 LEU A CA 1
ATOM 597 C C . LEU A 1 80 ? 0.486 0.232 18.787 1.00 98.38 80 LEU A C 1
ATOM 599 O O . LEU A 1 80 ? 1.281 -0.606 19.212 1.00 98.38 80 LEU A O 1
ATOM 603 N N . GLY A 1 81 ? -0.523 0.703 19.522 1.00 97.62 81 GLY A N 1
ATOM 604 C CA . GLY A 1 81 ? -0.782 0.249 20.882 1.00 97.62 81 GLY A CA 1
ATOM 605 C C . GLY A 1 81 ? -1.026 -1.257 20.937 1.00 97.62 81 GLY A C 1
ATOM 606 O O . GLY A 1 81 ? -1.929 -1.774 20.268 1.00 97.62 81 GLY A O 1
ATOM 607 N N . ARG A 1 82 ? -0.221 -1.972 21.729 1.00 96.00 82 ARG A N 1
ATOM 608 C CA . ARG A 1 82 ? -0.316 -3.428 21.874 1.00 96.00 82 ARG A CA 1
ATOM 609 C C . ARG A 1 82 ? -1.509 -3.755 22.757 1.00 96.00 82 ARG A C 1
ATOM 611 O O . ARG A 1 82 ? -1.491 -3.492 23.961 1.00 96.00 82 ARG A O 1
ATOM 618 N N . ARG A 1 83 ? -2.540 -4.346 22.160 1.00 93.88 83 ARG A N 1
ATOM 619 C CA . ARG A 1 83 ? -3.805 -4.627 22.849 1.00 93.88 83 ARG A CA 1
ATOM 620 C C . ARG A 1 83 ? -3.576 -5.616 23.997 1.00 93.88 83 ARG A C 1
ATOM 622 O O . ARG A 1 83 ? -3.028 -6.699 23.772 1.00 93.88 83 ARG A O 1
ATOM 629 N N . GLY A 1 84 ? -4.024 -5.271 25.199 1.00 93.88 84 GLY A N 1
ATOM 630 C CA . GLY A 1 84 ? -3.814 -6.036 26.433 1.00 93.88 84 GLY A CA 1
ATOM 631 C C . GLY A 1 84 ? -2.507 -5.725 27.170 1.00 93.88 84 GLY A C 1
ATOM 632 O O . GLY A 1 84 ? -2.302 -6.245 28.264 1.00 93.88 84 GLY A O 1
ATOM 633 N N . GLN A 1 85 ? -1.618 -4.906 26.597 1.00 96.50 85 GLN A N 1
ATOM 634 C CA . GLN A 1 85 ? -0.356 -4.500 27.227 1.00 96.50 85 GLN A CA 1
ATOM 635 C C . GLN A 1 85 ? -0.284 -2.987 27.441 1.00 96.50 85 GLN A C 1
ATOM 637 O O . GLN A 1 85 ? 0.111 -2.545 28.516 1.00 96.50 85 GLN A O 1
ATOM 642 N N . ASP A 1 86 ? -0.672 -2.207 26.433 1.00 97.88 86 ASP A N 1
ATOM 643 C CA . ASP A 1 86 ? -0.597 -0.744 26.465 1.00 97.88 86 ASP A CA 1
ATOM 644 C C . ASP A 1 86 ? -1.962 -0.094 26.776 1.00 97.88 86 ASP A C 1
ATOM 646 O O . ASP A 1 86 ? -2.082 1.128 26.759 1.00 97.88 86 ASP A O 1
ATOM 650 N N . ASP A 1 87 ? -2.994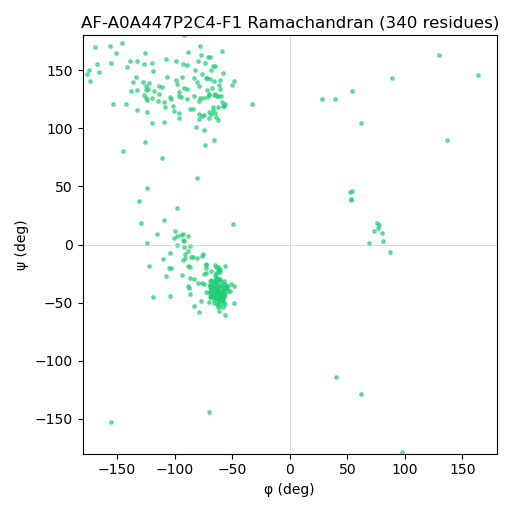 -0.887 27.089 1.00 96.50 87 ASP A N 1
ATOM 651 C CA . ASP A 1 87 ? -4.375 -0.408 27.258 1.00 96.50 87 ASP A CA 1
ATOM 652 C C . ASP A 1 87 ? -4.487 0.695 28.327 1.00 96.50 87 ASP A C 1
ATOM 654 O O . ASP A 1 87 ? -5.114 1.722 28.083 1.00 96.50 87 ASP A O 1
ATOM 658 N N . ALA A 1 88 ? -3.813 0.538 29.474 1.00 97.56 88 ALA A N 1
ATOM 659 C CA . ALA A 1 88 ? -3.860 1.516 30.565 1.00 97.56 88 ALA A CA 1
ATOM 660 C C . ALA A 1 88 ? -3.243 2.872 30.179 1.00 97.56 88 ALA A C 1
ATOM 662 O O . ALA A 1 88 ? -3.796 3.923 30.500 1.00 97.56 88 ALA A O 1
ATOM 663 N N . ILE A 1 89 ? -2.109 2.867 29.465 1.00 97.62 89 ILE A N 1
ATOM 664 C CA . ILE A 1 89 ? -1.457 4.110 29.029 1.00 97.62 89 ILE A CA 1
ATOM 665 C C . ILE A 1 89 ? -2.224 4.757 27.868 1.00 97.62 89 ILE A C 1
ATOM 667 O O . ILE A 1 89 ? -2.314 5.981 27.787 1.00 97.62 89 ILE A O 1
ATOM 671 N N . MET A 1 90 ? -2.832 3.949 26.994 1.00 97.88 90 MET A N 1
ATOM 672 C CA . MET A 1 90 ? -3.731 4.434 25.950 1.00 97.88 90 MET A CA 1
ATOM 673 C C . MET A 1 90 ? -4.960 5.122 26.554 1.00 97.88 90 MET A C 1
ATOM 675 O O . MET A 1 90 ? -5.275 6.244 26.164 1.00 97.88 90 MET A O 1
ATOM 679 N N . GLU A 1 91 ? -5.608 4.502 27.543 1.00 97.12 91 GLU A N 1
ATOM 680 C CA . GLU A 1 91 ? -6.767 5.064 28.243 1.00 97.12 91 GLU A CA 1
ATOM 681 C C . GLU A 1 91 ? -6.415 6.362 28.982 1.00 97.12 91 GLU A C 1
ATOM 683 O O . GLU A 1 91 ? -7.104 7.368 28.802 1.00 97.12 91 GLU A O 1
ATOM 688 N N . GLN A 1 92 ? -5.296 6.382 29.718 1.00 97.31 92 GLN A N 1
ATOM 689 C CA . GLN A 1 92 ? -4.793 7.570 30.420 1.00 97.31 92 GLN A CA 1
ATOM 690 C C . GLN A 1 92 ? -4.623 8.783 29.490 1.00 97.31 92 GLN A C 1
ATOM 692 O O . GLN A 1 92 ? -4.839 9.920 29.905 1.00 97.31 92 GLN A O 1
ATOM 697 N N . HIS A 1 93 ? -4.223 8.554 28.238 1.00 96.38 93 HIS A N 1
ATOM 698 C CA . HIS A 1 93 ? -4.011 9.609 27.247 1.00 96.38 93 HIS A CA 1
ATOM 699 C C . HIS A 1 93 ? -5.178 9.775 26.262 1.00 96.38 93 HIS A C 1
ATOM 701 O O . HIS A 1 93 ? -5.037 10.490 25.266 1.00 96.38 93 HIS A O 1
ATOM 707 N N . HIS A 1 94 ? -6.325 9.142 26.529 1.00 95.25 94 HIS A N 1
ATOM 708 C CA . HIS A 1 94 ? -7.513 9.171 25.670 1.00 95.25 94 HIS A CA 1
ATOM 709 C C . HIS A 1 94 ? -7.214 8.759 24.218 1.00 95.25 94 HIS A C 1
ATOM 711 O O . HIS A 1 94 ? -7.724 9.339 23.257 1.00 95.25 94 HIS A O 1
ATOM 717 N N . ILE A 1 95 ? -6.346 7.762 24.057 1.00 96.94 95 ILE A N 1
ATOM 718 C CA . ILE A 1 95 ? -5.974 7.178 22.775 1.00 96.94 95 ILE A CA 1
ATOM 719 C C . ILE A 1 95 ? -6.830 5.941 22.580 1.00 96.94 95 ILE A C 1
ATOM 721 O O . ILE A 1 95 ? -6.629 4.919 23.232 1.00 96.94 95 ILE A O 1
ATOM 725 N N . ALA A 1 96 ? -7.779 6.017 21.661 1.00 95.38 96 ALA A N 1
ATOM 726 C CA . ALA A 1 96 ? -8.638 4.884 21.398 1.00 95.38 96 ALA A CA 1
ATOM 727 C C . ALA A 1 96 ? -8.063 4.025 20.236 1.00 95.38 96 ALA A C 1
ATOM 729 O O . ALA A 1 96 ? -7.484 4.568 19.292 1.00 95.38 96 ALA A O 1
ATOM 730 N N . PRO A 1 97 ? -8.200 2.686 20.292 1.00 97.44 97 PRO A N 1
ATOM 731 C CA . PRO A 1 97 ? -7.755 1.753 19.253 1.00 97.44 97 PRO A CA 1
ATOM 732 C C . PRO A 1 97 ? -8.171 2.128 17.822 1.00 97.44 97 PRO A C 1
ATOM 734 O O . PRO A 1 97 ? -9.298 2.558 17.591 1.00 97.44 97 PRO A O 1
ATOM 737 N N . ILE A 1 98 ? -7.276 1.925 16.855 1.00 98.50 98 ILE A N 1
ATOM 738 C CA . ILE A 1 98 ? -7.594 1.899 15.419 1.00 98.50 98 ILE A CA 1
ATOM 739 C C . ILE A 1 98 ? -7.332 0.478 14.928 1.00 98.50 98 ILE A C 1
ATOM 741 O O . ILE A 1 98 ? -6.221 -0.019 15.106 1.00 98.50 98 ILE A O 1
ATOM 745 N N . ASP A 1 99 ? -8.338 -0.168 14.341 1.00 98.50 99 ASP A N 1
ATOM 746 C CA . ASP A 1 99 ? -8.293 -1.595 13.984 1.00 98.50 99 ASP A CA 1
ATOM 747 C C . ASP A 1 99 ? -8.100 -1.817 12.481 1.00 98.50 99 ASP A C 1
ATOM 749 O O . ASP A 1 99 ? -7.643 -2.878 12.061 1.00 98.50 99 ASP A O 1
ATOM 753 N N . MET A 1 100 ? -8.412 -0.810 11.664 1.00 98.75 100 MET A N 1
ATOM 754 C CA . MET A 1 100 ? -8.149 -0.814 10.230 1.00 98.75 100 MET A CA 1
ATOM 755 C C . MET A 1 100 ? -7.576 0.528 9.780 1.00 98.75 100 MET A C 1
ATOM 757 O O . MET A 1 100 ? -8.020 1.590 10.211 1.00 98.75 100 MET A O 1
ATOM 761 N N . VAL A 1 101 ? -6.598 0.483 8.886 1.00 98.62 101 VAL A N 1
ATOM 762 C CA . VAL A 1 101 ? -6.022 1.649 8.216 1.00 98.62 101 VAL A CA 1
ATOM 763 C C . VAL A 1 101 ? -6.131 1.420 6.714 1.00 98.62 101 VAL A C 1
ATOM 765 O O . VAL A 1 101 ? -5.689 0.390 6.215 1.00 98.62 101 VAL A O 1
ATOM 768 N N . VAL A 1 102 ? -6.726 2.365 5.995 1.00 98.25 102 VAL A N 1
ATOM 769 C CA . VAL A 1 102 ? -6.958 2.304 4.547 1.00 98.25 102 VAL A CA 1
ATOM 770 C C . VAL A 1 102 ? -6.229 3.477 3.914 1.00 98.25 102 VAL A C 1
ATOM 772 O O . VAL A 1 102 ? -6.652 4.625 4.055 1.00 98.25 102 VAL A O 1
ATOM 775 N N . VAL A 1 103 ? -5.101 3.205 3.265 1.00 95.19 103 VAL A N 1
ATOM 776 C CA . VAL A 1 103 ? -4.207 4.235 2.726 1.00 95.19 103 VAL A CA 1
ATOM 777 C C . VAL A 1 103 ? -3.648 3.760 1.399 1.00 95.19 103 VAL A C 1
ATOM 779 O O . VAL A 1 103 ? -2.945 2.759 1.368 1.00 95.19 103 VAL A O 1
ATOM 782 N N . ASN A 1 104 ? -3.892 4.508 0.326 1.00 86.81 104 ASN A N 1
ATOM 783 C CA . ASN A 1 104 ? -3.129 4.370 -0.911 1.00 86.81 104 ASN A CA 1
ATOM 784 C C . ASN A 1 104 ? -2.268 5.626 -1.106 1.00 86.81 104 ASN A C 1
ATOM 786 O O . ASN A 1 104 ? -2.701 6.754 -0.839 1.00 86.81 104 ASN A O 1
ATOM 790 N N . LEU A 1 105 ? -1.007 5.407 -1.477 1.00 82.25 105 LEU A N 1
ATOM 791 C CA . LEU A 1 105 ? -0.036 6.483 -1.626 1.00 82.25 105 LEU A CA 1
ATOM 792 C C . LEU A 1 105 ? -0.295 7.245 -2.923 1.00 82.25 105 LEU A C 1
ATOM 794 O O . LEU A 1 105 ? -0.727 6.673 -3.925 1.00 82.25 105 LEU A O 1
ATOM 798 N N . TYR A 1 106 ? -0.022 8.545 -2.896 1.00 71.31 106 TYR A N 1
ATOM 799 C CA . TYR A 1 106 ? -0.088 9.365 -4.095 1.00 71.31 106 TYR A CA 1
ATOM 800 C C . TYR A 1 106 ? 0.935 8.857 -5.130 1.00 71.31 106 TYR A C 1
ATOM 802 O O . TYR A 1 106 ? 2.062 8.511 -4.753 1.00 71.31 106 TYR A O 1
ATOM 810 N N . PRO A 1 107 ? 0.583 8.773 -6.425 1.00 72.56 107 PRO A N 1
ATOM 811 C CA . PRO A 1 107 ? 1.462 8.190 -7.426 1.00 72.56 107 PRO A CA 1
ATOM 812 C C . PRO A 1 107 ? 2.622 9.141 -7.751 1.00 72.56 107 PRO A C 1
ATOM 814 O O . PRO A 1 107 ? 2.586 9.901 -8.716 1.00 72.56 107 PRO A O 1
ATOM 817 N N . PHE A 1 108 ? 3.698 9.073 -6.961 1.00 86.12 108 PHE A N 1
ATOM 818 C CA . PHE A 1 108 ? 4.924 9.845 -7.185 1.00 86.12 108 PHE A CA 1
ATOM 819 C C . PHE A 1 108 ? 5.454 9.678 -8.619 1.00 86.12 108 PHE A C 1
ATOM 821 O O . PHE A 1 108 ? 5.831 10.663 -9.252 1.00 86.12 108 PHE A O 1
ATOM 828 N N . ALA A 1 109 ? 5.398 8.454 -9.165 1.00 79.25 109 ALA A N 1
ATOM 829 C CA . ALA A 1 109 ? 5.754 8.173 -10.557 1.00 79.25 109 ALA A CA 1
ATOM 830 C C . ALA A 1 109 ? 4.945 8.991 -11.570 1.00 79.25 109 ALA A C 1
ATOM 832 O O . ALA A 1 109 ? 5.507 9.450 -12.560 1.00 79.25 109 ALA A O 1
ATOM 833 N N . GLU A 1 110 ? 3.647 9.193 -11.337 1.00 83.69 110 GLU A N 1
ATOM 834 C CA . GLU A 1 110 ? 2.823 10.003 -12.234 1.00 83.69 110 GLU A CA 1
ATOM 835 C C . GLU A 1 110 ? 3.206 11.476 -12.160 1.00 83.69 110 GLU A C 1
ATOM 837 O O . GLU A 1 110 ? 3.199 12.141 -13.188 1.00 83.69 110 GLU A O 1
ATOM 842 N N . THR A 1 111 ? 3.572 11.983 -10.980 1.00 84.62 111 THR A N 1
ATOM 843 C CA . THR A 1 111 ? 4.029 13.370 -10.805 1.00 84.62 111 THR A CA 1
ATOM 844 C C . THR A 1 111 ? 5.299 13.642 -11.588 1.00 84.62 111 THR A C 1
ATOM 846 O O . THR A 1 111 ? 5.322 14.557 -12.406 1.00 84.62 111 THR A O 1
ATOM 849 N N . VAL A 1 112 ? 6.337 12.828 -11.382 1.00 86.00 112 VAL A N 1
ATOM 850 C CA . VAL A 1 112 ? 7.641 13.042 -12.028 1.00 86.00 112 VAL A CA 1
ATOM 851 C C . VAL A 1 112 ? 7.629 12.718 -13.522 1.00 86.00 112 VAL A C 1
ATOM 853 O O . VAL A 1 112 ? 8.522 13.144 -14.248 1.00 86.00 112 VAL A O 1
ATOM 856 N N . ALA A 1 113 ? 6.618 11.986 -13.999 1.00 83.81 113 ALA A N 1
ATOM 857 C CA . ALA A 1 113 ? 6.393 11.751 -15.422 1.00 83.81 113 ALA A CA 1
ATOM 858 C C . ALA A 1 113 ? 5.695 12.926 -16.136 1.00 83.81 113 ALA A C 1
ATOM 860 O O . ALA A 1 113 ? 5.631 12.919 -17.367 1.00 83.81 113 ALA A O 1
ATOM 861 N N . ARG A 1 114 ? 5.158 13.922 -15.409 1.00 86.38 114 ARG A N 1
ATOM 862 C CA . ARG A 1 114 ? 4.535 15.105 -16.026 1.00 86.38 114 ARG A CA 1
ATOM 863 C C . ARG A 1 114 ? 5.593 15.949 -16.722 1.00 86.38 114 ARG A C 1
ATOM 865 O O . ARG A 1 114 ? 6.647 16.248 -16.162 1.00 86.38 114 ARG A O 1
ATOM 872 N N . GLU A 1 115 ? 5.277 16.372 -17.940 1.00 83.50 115 GLU A N 1
ATOM 873 C CA . GLU A 1 115 ? 6.133 17.279 -18.695 1.00 83.50 115 GLU A CA 1
ATOM 874 C C . GLU A 1 115 ? 6.306 18.597 -17.921 1.00 83.50 115 GLU A C 1
ATOM 876 O O . GLU A 1 115 ? 5.330 19.198 -17.474 1.00 83.50 115 GLU A O 1
ATOM 881 N N . GLY A 1 116 ? 7.557 19.020 -17.718 1.00 82.75 116 GLY A N 1
ATOM 882 C CA . GLY A 1 116 ? 7.878 20.239 -16.973 1.00 82.75 116 GLY A CA 1
ATOM 883 C C . GLY A 1 116 ? 7.842 20.124 -15.444 1.00 82.75 116 GLY A C 1
ATOM 884 O O . GLY A 1 116 ? 7.943 21.158 -14.791 1.00 82.75 116 GLY A O 1
ATOM 885 N N . CYS A 1 117 ? 7.732 18.920 -14.863 1.00 87.94 117 CYS A N 1
ATOM 886 C CA . CYS A 1 117 ? 7.853 18.734 -13.411 1.00 87.94 117 CYS A CA 1
ATOM 887 C C . CYS A 1 117 ? 9.201 19.274 -12.904 1.00 87.94 117 CYS A C 1
ATOM 889 O O . CYS A 1 117 ? 10.263 18.792 -13.310 1.00 87.94 117 CYS A O 1
ATOM 891 N N . SER A 1 118 ? 9.164 20.261 -12.006 1.00 90.88 118 SER A N 1
ATOM 892 C CA . SER A 1 118 ? 10.366 20.786 -11.354 1.00 90.88 118 SER A CA 1
ATOM 893 C C . SER A 1 118 ? 10.858 19.858 -10.234 1.00 90.88 118 SER A C 1
ATOM 895 O O . SER A 1 118 ? 10.193 18.890 -9.845 1.00 90.88 118 SER A O 1
ATOM 897 N N . LEU A 1 119 ? 12.054 20.140 -9.707 1.00 90.81 119 LEU A N 1
ATOM 898 C CA . LEU A 1 119 ? 12.567 19.450 -8.523 1.00 90.81 119 LEU A CA 1
ATOM 899 C C . LEU A 1 119 ? 11.693 19.758 -7.305 1.00 90.81 119 LEU A C 1
ATOM 901 O O . LEU A 1 119 ? 11.397 18.866 -6.514 1.00 90.81 119 LEU A O 1
ATOM 905 N N . GLU A 1 120 ? 11.273 21.011 -7.185 1.00 91.50 120 GLU A N 1
ATOM 906 C CA . GLU A 1 120 ? 10.388 21.507 -6.144 1.00 91.50 120 GLU A CA 1
ATOM 907 C C . GLU A 1 120 ? 9.050 20.767 -6.192 1.00 91.50 120 GLU A C 1
ATOM 909 O O . GLU A 1 120 ? 8.648 20.196 -5.182 1.00 91.50 120 GLU A O 1
ATOM 914 N N . ASP A 1 121 ? 8.426 20.649 -7.371 1.00 89.25 121 ASP A N 1
ATOM 915 C CA . ASP A 1 121 ? 7.182 19.884 -7.538 1.00 89.25 121 ASP A CA 1
ATOM 916 C C . ASP A 1 121 ? 7.351 18.430 -7.087 1.00 89.25 121 ASP A C 1
ATOM 918 O O . ASP A 1 121 ? 6.496 17.882 -6.390 1.00 89.25 121 ASP A O 1
ATOM 922 N N . ALA A 1 122 ? 8.466 17.792 -7.453 1.00 90.44 122 ALA A N 1
ATOM 923 C CA . ALA A 1 122 ? 8.740 16.425 -7.033 1.00 90.44 122 ALA A CA 1
ATOM 924 C C . ALA A 1 122 ? 8.874 16.320 -5.505 1.00 90.44 122 ALA A C 1
ATOM 926 O O . ALA A 1 122 ? 8.285 15.421 -4.910 1.00 90.44 122 ALA A O 1
ATOM 927 N N . VAL A 1 123 ? 9.603 17.239 -4.862 1.00 91.69 123 VAL A N 1
ATOM 928 C CA . VAL A 1 123 ? 9.794 17.266 -3.401 1.00 91.69 123 VAL A CA 1
ATOM 929 C C . VAL A 1 123 ? 8.475 17.493 -2.661 1.00 91.69 123 VAL A C 1
ATOM 931 O O . VAL A 1 123 ? 8.212 16.804 -1.676 1.00 91.69 123 VAL A O 1
ATOM 934 N N . GLU A 1 124 ? 7.632 18.409 -3.137 1.00 89.00 124 GLU A N 1
ATOM 935 C CA . GLU A 1 124 ? 6.325 18.699 -2.532 1.00 89.00 124 GLU A CA 1
ATOM 936 C C . GLU A 1 124 ? 5.375 17.493 -2.573 1.00 89.00 124 GLU A C 1
ATOM 938 O O . GLU A 1 124 ? 4.551 17.318 -1.679 1.00 89.00 124 GLU A O 1
ATOM 943 N N . ASN A 1 125 ? 5.512 16.625 -3.580 1.00 88.56 125 ASN A N 1
ATOM 944 C CA . ASN A 1 125 ? 4.671 15.439 -3.746 1.00 88.56 125 ASN A CA 1
ATOM 945 C C . ASN A 1 125 ? 5.202 14.187 -3.018 1.00 88.56 125 ASN A C 1
ATOM 947 O O . ASN A 1 125 ? 4.641 13.102 -3.190 1.00 88.56 125 ASN A O 1
ATOM 951 N N . ILE A 1 126 ? 6.258 14.304 -2.202 1.00 91.25 126 ILE A N 1
ATOM 952 C CA . ILE A 1 126 ? 6.717 13.207 -1.341 1.00 91.25 126 ILE A CA 1
ATOM 953 C C . ILE A 1 126 ? 5.812 13.116 -0.108 1.00 91.25 126 ILE A C 1
ATOM 955 O O . ILE A 1 126 ? 5.897 13.917 0.821 1.00 91.25 126 ILE A O 1
ATOM 959 N N . ASP A 1 127 ? 4.979 12.081 -0.067 1.00 90.88 127 ASP A N 1
ATOM 960 C CA . ASP A 1 127 ? 4.176 11.747 1.106 1.00 90.88 127 ASP A CA 1
ATOM 961 C C . ASP A 1 127 ? 5.041 11.217 2.266 1.00 90.88 127 ASP A C 1
ATOM 963 O O . ASP A 1 127 ? 5.820 10.275 2.112 1.00 90.88 127 ASP A O 1
ATOM 967 N N . ILE A 1 128 ? 4.863 11.810 3.448 1.00 92.00 128 ILE A N 1
ATOM 968 C CA . ILE A 1 128 ? 5.474 11.381 4.714 1.00 92.00 128 ILE A CA 1
ATOM 969 C C . ILE A 1 128 ? 4.447 10.666 5.600 1.00 92.00 128 ILE A C 1
ATOM 971 O O . ILE A 1 128 ? 4.734 9.627 6.205 1.00 92.00 128 ILE A O 1
ATOM 975 N N . GLY A 1 129 ? 3.236 11.218 5.693 1.00 91.50 129 GLY A N 1
ATOM 976 C CA . GLY A 1 129 ? 2.187 10.723 6.579 1.00 91.50 129 GLY A CA 1
ATOM 977 C C . GLY A 1 129 ? 1.657 9.361 6.138 1.00 91.50 129 GLY A C 1
ATOM 978 O O . GLY A 1 129 ? 1.528 8.460 6.971 1.00 91.50 129 GLY A O 1
ATOM 979 N N . GLY A 1 130 ? 1.402 9.187 4.839 1.00 92.56 130 GLY A N 1
ATOM 980 C CA . GLY A 1 130 ? 0.928 7.940 4.244 1.00 92.56 130 GLY A CA 1
ATOM 981 C C . GLY A 1 130 ? 1.856 6.764 4.544 1.00 92.56 130 GLY A C 1
ATOM 982 O O . GLY A 1 130 ? 1.429 5.843 5.249 1.00 92.56 130 GLY A O 1
ATOM 983 N N . PRO A 1 131 ? 3.140 6.794 4.128 1.00 95.12 131 PRO A N 1
ATOM 984 C CA . PRO A 1 131 ? 4.074 5.701 4.400 1.00 95.12 131 PRO A CA 1
ATOM 985 C C . PRO A 1 131 ? 4.255 5.428 5.898 1.00 95.12 131 PRO A C 1
ATOM 987 O O . PRO A 1 131 ? 4.359 4.272 6.312 1.00 95.12 131 PRO A O 1
ATOM 990 N N . THR A 1 132 ? 4.228 6.465 6.742 1.00 96.81 132 THR A N 1
ATOM 991 C CA . THR A 1 132 ? 4.333 6.292 8.200 1.00 96.81 132 THR A CA 1
ATOM 992 C C . THR A 1 132 ? 3.125 5.538 8.766 1.00 96.81 132 THR A C 1
ATOM 994 O O . THR A 1 132 ? 3.301 4.623 9.578 1.00 96.81 132 THR A O 1
ATOM 997 N N . MET A 1 133 ? 1.902 5.866 8.337 1.00 96.69 133 MET A N 1
ATOM 998 C CA . MET A 1 133 ? 0.687 5.144 8.740 1.00 96.69 133 MET A CA 1
ATOM 999 C C . MET A 1 133 ? 0.683 3.703 8.223 1.00 96.69 133 MET A C 1
ATOM 1001 O O . MET A 1 133 ? 0.439 2.786 9.009 1.00 96.69 133 MET A O 1
ATOM 1005 N N . VAL A 1 134 ? 1.026 3.498 6.946 1.00 97.62 134 VAL A N 1
ATOM 1006 C CA . VAL A 1 134 ? 1.108 2.169 6.314 1.00 97.62 134 VAL A CA 1
ATOM 1007 C C . VAL A 1 134 ? 2.065 1.266 7.092 1.00 97.62 134 VAL A C 1
ATOM 1009 O O . VAL A 1 134 ? 1.682 0.180 7.528 1.00 97.62 134 VAL A O 1
ATOM 1012 N N . ARG A 1 135 ? 3.286 1.741 7.367 1.00 98.25 135 ARG A N 1
ATOM 1013 C CA . ARG A 1 135 ? 4.292 0.977 8.125 1.00 98.25 135 ARG A CA 1
ATOM 1014 C C . ARG A 1 135 ? 3.887 0.752 9.579 1.00 98.25 135 ARG A C 1
ATOM 1016 O O . ARG A 1 135 ? 4.171 -0.311 10.126 1.00 98.25 135 ARG A O 1
ATOM 1023 N N . SER A 1 136 ? 3.224 1.725 10.208 1.00 98.38 136 SER A N 1
ATOM 1024 C CA . SER A 1 136 ? 2.727 1.582 11.583 1.00 98.38 136 SER A CA 1
ATOM 1025 C C . SER A 1 136 ? 1.693 0.461 11.686 1.00 98.38 136 SER A C 1
ATOM 1027 O O . SER A 1 136 ? 1.801 -0.396 12.563 1.00 98.38 136 SER A O 1
ATOM 1029 N N . ALA A 1 137 ? 0.726 0.437 10.768 1.00 98.50 137 ALA A N 1
ATOM 1030 C CA . ALA A 1 137 ? -0.323 -0.574 10.739 1.00 98.50 137 ALA A CA 1
ATOM 1031 C C . ALA A 1 137 ? 0.233 -1.956 10.368 1.00 98.50 137 ALA A C 1
ATOM 1033 O O . ALA A 1 137 ? -0.023 -2.923 11.081 1.00 98.50 137 ALA A O 1
ATOM 1034 N N . ALA A 1 138 ? 1.089 -2.039 9.342 1.00 98.44 138 ALA A N 1
ATOM 1035 C CA . ALA A 1 138 ? 1.742 -3.286 8.937 1.00 98.44 138 ALA A CA 1
ATOM 1036 C C . ALA A 1 138 ? 2.610 -3.892 10.058 1.00 98.44 138 ALA A C 1
ATOM 1038 O O . ALA A 1 138 ? 2.578 -5.100 10.310 1.00 98.44 138 ALA A O 1
ATOM 1039 N N . LYS A 1 139 ? 3.349 -3.055 10.803 1.00 98.56 139 LYS A N 1
ATOM 1040 C CA . LYS A 1 139 ? 4.111 -3.497 11.982 1.00 98.56 139 LYS A CA 1
ATOM 1041 C C . LYS A 1 139 ? 3.202 -4.133 13.037 1.00 98.56 139 LYS A C 1
ATOM 1043 O O . LYS A 1 139 ? 3.595 -5.128 13.639 1.00 98.56 139 LYS A O 1
ATOM 1048 N N . ASN A 1 140 ? 2.013 -3.572 13.261 1.00 98.25 140 ASN A N 1
ATOM 1049 C CA . ASN A 1 140 ? 1.065 -4.051 14.267 1.00 98.25 140 ASN A CA 1
ATOM 1050 C C . ASN A 1 140 ? -0.044 -4.956 13.693 1.00 98.25 140 ASN A C 1
ATOM 1052 O O . ASN A 1 140 ? -1.148 -5.007 14.233 1.00 98.25 140 ASN A O 1
ATOM 1056 N N . HIS A 1 141 ? 0.248 -5.714 12.631 1.00 97.75 141 HIS A N 1
ATOM 1057 C CA . HIS A 1 141 ? -0.712 -6.596 11.946 1.00 97.75 141 HIS A CA 1
ATOM 1058 C C . HIS A 1 141 ? -1.380 -7.646 12.843 1.00 97.75 141 HIS A C 1
ATOM 1060 O O . HIS A 1 141 ? -2.431 -8.196 12.512 1.00 97.75 141 HIS A O 1
ATOM 1066 N N . LYS A 1 142 ? -0.798 -7.935 14.012 1.00 96.62 142 LYS A N 1
ATOM 1067 C CA . LYS A 1 142 ? -1.442 -8.783 15.018 1.00 96.62 142 LYS A CA 1
ATOM 1068 C C . LYS A 1 142 ? -2.828 -8.250 15.393 1.00 96.62 142 LYS A C 1
ATOM 1070 O O . LYS A 1 142 ? -3.747 -9.052 15.563 1.00 96.62 142 LYS A O 1
ATOM 1075 N N . ASP A 1 143 ? -2.974 -6.928 15.458 1.00 96.69 143 ASP A N 1
ATOM 1076 C CA . ASP A 1 143 ? -4.171 -6.247 15.948 1.00 96.69 143 ASP A CA 1
ATOM 1077 C C . ASP A 1 143 ? -4.806 -5.286 14.928 1.00 96.69 143 ASP A C 1
ATOM 1079 O O . ASP A 1 143 ? -5.982 -4.970 15.081 1.00 96.69 143 ASP A O 1
ATOM 1083 N N . VAL A 1 144 ? -4.074 -4.854 13.891 1.00 98.25 144 VAL A N 1
ATOM 1084 C CA . VAL A 1 144 ? -4.533 -3.852 12.911 1.00 98.25 144 VAL A CA 1
ATOM 1085 C C . VAL A 1 144 ? -4.480 -4.391 11.483 1.00 98.25 144 VAL A C 1
ATOM 1087 O O . VAL A 1 144 ? -3.484 -4.974 11.072 1.00 98.25 144 VAL A O 1
ATOM 1090 N N . ALA A 1 145 ? -5.535 -4.180 10.701 1.00 98.31 145 ALA A N 1
ATOM 1091 C CA . ALA A 1 145 ? -5.551 -4.453 9.267 1.00 98.31 145 ALA A CA 1
ATOM 1092 C C . ALA A 1 145 ? -5.076 -3.226 8.473 1.00 98.31 145 ALA A C 1
ATOM 1094 O O . ALA A 1 145 ? -5.533 -2.113 8.724 1.00 98.31 145 ALA A O 1
ATOM 1095 N N . ILE A 1 146 ? -4.186 -3.412 7.499 1.00 98.50 146 ILE A N 1
ATOM 1096 C CA . ILE A 1 146 ? -3.726 -2.351 6.593 1.00 98.50 146 ILE A CA 1
ATOM 1097 C C . ILE A 1 146 ? -4.199 -2.646 5.171 1.00 98.50 146 ILE A C 1
ATOM 1099 O O . ILE A 1 146 ? -3.996 -3.740 4.670 1.00 98.50 146 ILE A O 1
ATOM 1103 N N . VAL A 1 147 ? -4.828 -1.682 4.509 1.00 98.31 147 VAL A N 1
ATOM 1104 C CA . VAL A 1 147 ? -5.375 -1.850 3.160 1.00 98.31 147 VAL A CA 1
ATOM 1105 C C . VAL A 1 147 ? -4.778 -0.791 2.249 1.00 98.31 147 VAL A C 1
ATOM 1107 O O . VAL A 1 147 ? -5.027 0.399 2.438 1.00 98.31 147 VAL A O 1
ATOM 1110 N N . VAL A 1 148 ? -3.983 -1.232 1.271 1.00 96.75 148 VAL A N 1
ATOM 1111 C CA . VAL A 1 148 ? -3.271 -0.345 0.333 1.00 96.75 148 VAL A CA 1
ATOM 1112 C C . VAL A 1 148 ? -3.801 -0.392 -1.099 1.00 96.75 148 VAL A C 1
ATOM 1114 O O . VAL A 1 148 ? -3.475 0.481 -1.899 1.00 96.75 148 VAL A O 1
ATOM 1117 N N . LYS A 1 149 ? -4.647 -1.376 -1.427 1.00 94.12 149 LYS A N 1
ATOM 1118 C CA . LYS A 1 149 ? -5.242 -1.555 -2.757 1.00 94.12 149 LYS A CA 1
ATOM 1119 C C . LYS A 1 149 ? -6.762 -1.610 -2.667 1.00 94.12 149 LYS A C 1
ATOM 1121 O O . LYS A 1 149 ? -7.311 -2.347 -1.853 1.00 94.12 149 LYS A O 1
ATOM 1126 N N . SER A 1 150 ? -7.437 -0.867 -3.540 1.00 95.12 150 SER A N 1
ATOM 1127 C CA . SER A 1 150 ? -8.904 -0.869 -3.649 1.00 95.12 150 SER A CA 1
ATOM 1128 C C . SER A 1 150 ? -9.461 -2.218 -4.108 1.00 95.12 150 SER A C 1
ATOM 1130 O O . SER A 1 150 ? -10.565 -2.592 -3.728 1.00 95.12 150 SER A O 1
ATOM 1132 N N . SER A 1 151 ? -8.669 -3.007 -4.839 1.00 95.00 151 SER A N 1
ATOM 1133 C CA . SER A 1 151 ? -9.030 -4.367 -5.252 1.00 95.00 151 SER A CA 1
ATOM 1134 C C . SER A 1 151 ? -9.242 -5.343 -4.088 1.00 95.00 151 SER A C 1
ATOM 1136 O O . SER A 1 151 ? -9.854 -6.387 -4.288 1.00 95.00 151 SER A O 1
ATOM 1138 N N . ASP A 1 152 ? -8.732 -5.037 -2.890 1.00 97.19 152 ASP A N 1
ATOM 1139 C CA . ASP A 1 152 ? -8.890 -5.896 -1.712 1.00 97.19 152 ASP A CA 1
ATOM 1140 C C . ASP A 1 152 ? -10.209 -5.625 -0.948 1.00 97.19 152 ASP A C 1
ATOM 1142 O O . ASP A 1 152 ? -10.576 -6.411 -0.074 1.00 97.19 152 ASP A O 1
ATOM 1146 N N . TYR A 1 153 ? -10.941 -4.544 -1.259 1.00 98.31 153 TYR A N 1
ATOM 1147 C CA . TYR A 1 153 ? -12.111 -4.097 -0.484 1.00 98.31 153 TYR A CA 1
ATOM 1148 C C . TYR A 1 153 ? -13.206 -5.164 -0.366 1.00 98.31 153 TYR A C 1
ATOM 1150 O O . TYR A 1 153 ? -13.621 -5.487 0.747 1.00 98.31 153 TYR A O 1
ATOM 1158 N N . ASP A 1 154 ? -13.629 -5.763 -1.480 1.00 98.19 154 ASP A N 1
ATOM 1159 C CA . ASP A 1 154 ? -14.701 -6.767 -1.476 1.00 98.19 154 ASP A CA 1
ATOM 1160 C C . ASP A 1 154 ? -14.311 -8.018 -0.680 1.00 98.19 154 ASP A C 1
ATOM 1162 O O . ASP A 1 154 ? -15.106 -8.546 0.098 1.00 98.19 154 ASP A O 1
ATOM 1166 N N . ALA A 1 155 ? -13.068 -8.483 -0.835 1.00 98.12 155 ALA A N 1
ATOM 1167 C CA . ALA A 1 155 ? -12.561 -9.642 -0.106 1.00 98.12 155 ALA A CA 1
ATOM 1168 C C . ALA A 1 155 ? -12.551 -9.392 1.410 1.00 98.12 155 ALA A C 1
ATOM 1170 O O . ALA A 1 155 ? -12.965 -10.259 2.178 1.00 98.12 155 ALA A O 1
ATOM 1171 N N . ILE A 1 156 ? -12.150 -8.189 1.830 1.00 98.31 156 ILE A N 1
ATOM 1172 C CA . ILE A 1 156 ? -12.140 -7.774 3.236 1.00 98.31 156 ILE A CA 1
ATOM 1173 C C . ILE A 1 156 ? -13.556 -7.746 3.810 1.00 98.31 156 ILE A C 1
ATOM 1175 O O . ILE A 1 156 ? -13.779 -8.290 4.890 1.00 98.31 156 ILE A O 1
ATOM 1179 N N . ILE A 1 157 ? -14.517 -7.147 3.099 1.00 98.50 157 ILE A N 1
ATOM 1180 C CA . ILE A 1 157 ? -15.912 -7.099 3.554 1.00 98.50 157 ILE A CA 1
ATOM 1181 C C . ILE A 1 157 ? -16.489 -8.512 3.696 1.00 98.50 157 ILE A C 1
ATOM 1183 O O . ILE A 1 157 ? -17.063 -8.835 4.737 1.00 98.50 157 ILE A O 1
ATOM 1187 N N . ASN A 1 158 ? -16.273 -9.373 2.699 1.00 98.25 158 ASN A N 1
ATOM 1188 C CA . ASN A 1 158 ? -16.739 -10.758 2.731 1.00 98.25 158 ASN A CA 1
ATOM 1189 C C . ASN A 1 158 ? -16.123 -11.550 3.896 1.00 98.25 158 ASN A C 1
ATOM 1191 O O . ASN A 1 158 ? -16.815 -12.321 4.563 1.00 98.25 158 ASN A O 1
ATOM 1195 N N . GLU A 1 159 ? -14.829 -11.362 4.173 1.00 97.75 159 GLU A N 1
ATOM 1196 C CA . GLU A 1 159 ? -14.176 -12.024 5.303 1.00 97.75 159 GLU A CA 1
ATOM 1197 C C . GLU A 1 159 ? -14.687 -11.495 6.649 1.00 97.75 159 GLU A C 1
ATOM 1199 O O . GLU A 1 159 ? -14.914 -12.292 7.561 1.00 97.75 159 GLU A O 1
ATOM 1204 N N . MET A 1 160 ? -14.925 -10.185 6.773 1.00 97.94 160 MET A N 1
ATOM 1205 C CA . MET A 1 160 ? -15.532 -9.596 7.970 1.00 97.94 160 MET A CA 1
ATOM 1206 C C . MET A 1 160 ? -16.919 -10.184 8.247 1.00 97.94 160 MET A C 1
ATOM 1208 O O . MET A 1 160 ? -17.209 -10.534 9.393 1.00 97.94 160 MET A O 1
ATOM 1212 N N . ASP A 1 161 ? -17.752 -10.352 7.218 1.00 97.31 161 ASP A N 1
ATOM 1213 C CA . ASP A 1 161 ? -19.083 -10.960 7.349 1.00 97.31 161 ASP A CA 1
ATOM 1214 C C . ASP A 1 161 ? -19.016 -12.412 7.820 1.00 97.31 161 ASP A C 1
ATOM 1216 O O . ASP A 1 161 ? -19.808 -12.838 8.662 1.00 97.31 161 ASP A O 1
ATOM 1220 N N . ALA A 1 162 ? -18.030 -13.163 7.330 1.00 96.75 162 ALA A N 1
ATOM 1221 C CA . ALA A 1 162 ? -17.816 -14.549 7.725 1.00 96.75 162 ALA A CA 1
ATOM 1222 C C . ALA A 1 162 ? -17.249 -14.703 9.152 1.00 96.75 162 ALA A C 1
ATOM 1224 O O . ALA A 1 162 ? -17.321 -15.793 9.721 1.00 96.75 162 ALA A O 1
ATOM 1225 N N . ASN A 1 163 ? -16.678 -13.643 9.737 1.00 95.50 163 ASN A N 1
ATOM 1226 C CA . ASN A 1 163 ? -15.874 -13.718 10.962 1.00 95.50 163 ASN A CA 1
ATOM 1227 C C . ASN A 1 163 ? -16.273 -12.693 12.038 1.00 95.50 163 ASN A C 1
ATOM 1229 O O . ASN A 1 163 ? -15.410 -12.172 12.749 1.00 95.50 163 ASN A O 1
ATOM 1233 N N . GLU A 1 164 ? -17.571 -12.414 12.196 1.00 94.19 164 GLU A N 1
ATOM 1234 C CA . GLU A 1 164 ? -18.093 -11.523 13.253 1.00 94.19 164 GLU A CA 1
ATOM 1235 C C . GLU A 1 164 ? -17.418 -10.134 13.235 1.00 94.19 164 GLU A C 1
ATOM 1237 O O . GLU A 1 164 ? -16.950 -9.620 14.254 1.00 94.19 164 GLU A O 1
ATOM 1242 N N . GLY A 1 165 ? -17.293 -9.548 12.042 1.00 96.56 165 GLY A N 1
ATOM 1243 C CA . GLY A 1 165 ? -16.665 -8.243 11.828 1.00 96.56 165 GLY A CA 1
ATOM 1244 C C . GLY A 1 165 ? -15.138 -8.244 11.957 1.00 96.56 165 GLY A C 1
ATOM 1245 O O . GLY A 1 165 ? -14.538 -7.174 12.039 1.00 96.56 165 GLY A O 1
ATOM 1246 N N . SER A 1 166 ? -14.494 -9.412 12.011 1.00 96.94 166 SER A N 1
ATOM 1247 C CA . SER A 1 166 ? -13.038 -9.550 12.154 1.00 96.94 166 SER A CA 1
ATOM 1248 C C . SER A 1 166 ? -12.374 -10.006 10.859 1.00 96.94 166 SER A C 1
ATOM 1250 O O . SER A 1 166 ? -12.991 -10.663 10.033 1.00 96.94 166 SER A O 1
ATOM 1252 N N . LEU A 1 167 ? -11.071 -9.761 10.742 1.00 97.06 167 LEU A N 1
ATOM 1253 C CA . LEU A 1 167 ? -10.214 -10.510 9.818 1.00 97.06 167 LEU A CA 1
ATOM 1254 C C . LEU A 1 167 ? -9.460 -11.609 10.570 1.00 97.06 167 LEU A C 1
ATOM 1256 O O . LEU A 1 167 ? -9.245 -11.524 11.789 1.00 97.06 167 LEU A O 1
ATOM 1260 N N . THR A 1 168 ? -9.019 -12.633 9.854 1.00 96.19 168 THR A N 1
ATOM 1261 C CA . THR A 1 168 ? -8.085 -13.625 10.388 1.00 96.19 168 THR A CA 1
ATOM 1262 C C . THR A 1 168 ? -6.689 -13.019 10.570 1.00 96.19 168 THR A C 1
ATOM 1264 O O . THR A 1 168 ? -6.358 -11.965 10.020 1.00 96.19 168 THR A O 1
ATOM 1267 N N . LEU A 1 169 ? -5.853 -13.664 11.391 1.00 96.25 169 LEU A N 1
ATOM 1268 C CA . LEU A 1 169 ? -4.452 -13.252 11.531 1.00 96.25 169 LEU A CA 1
ATOM 1269 C C . LEU A 1 169 ? -3.697 -13.408 10.206 1.00 96.25 169 LEU A C 1
ATOM 1271 O O . LEU A 1 169 ? -2.901 -12.537 9.871 1.00 96.25 169 LEU A O 1
ATOM 1275 N N . ASP A 1 170 ? -3.981 -14.477 9.461 1.00 96.56 170 ASP A N 1
ATOM 1276 C CA . ASP A 1 170 ? -3.325 -14.774 8.187 1.00 96.56 170 ASP A CA 1
ATOM 1277 C C . ASP A 1 170 ? -3.636 -13.689 7.150 1.00 96.56 170 ASP A C 1
ATOM 1279 O O . ASP A 1 170 ? -2.711 -13.161 6.536 1.00 96.56 170 ASP A O 1
ATOM 1283 N N . THR A 1 171 ? -4.898 -13.251 7.043 1.00 97.44 171 THR A N 1
ATOM 1284 C CA . THR A 1 171 ? -5.264 -12.118 6.179 1.00 97.44 171 THR A CA 1
ATOM 1285 C C . THR A 1 171 ? -4.575 -10.829 6.610 1.00 97.44 171 THR A C 1
ATOM 1287 O O . THR A 1 171 ? -4.022 -10.122 5.772 1.00 97.44 171 THR A O 1
ATOM 1290 N N . ARG A 1 172 ? -4.552 -10.498 7.910 1.00 98.00 172 ARG A N 1
ATOM 1291 C CA . ARG A 1 172 ? -3.840 -9.289 8.368 1.00 98.00 172 ARG A CA 1
ATOM 1292 C C . ARG A 1 172 ? -2.342 -9.356 8.078 1.00 98.00 172 ARG A C 1
ATOM 1294 O O . ARG A 1 172 ? -1.742 -8.328 7.776 1.00 98.00 172 ARG A O 1
ATOM 1301 N N . PHE A 1 173 ? -1.743 -10.539 8.173 1.00 98.12 173 PHE A N 1
ATOM 1302 C CA . PHE A 1 173 ? -0.335 -10.746 7.860 1.00 98.12 173 PHE A CA 1
ATOM 1303 C C . PHE A 1 173 ? -0.054 -10.593 6.359 1.00 98.12 173 PHE A C 1
ATOM 1305 O O . PHE A 1 173 ? 0.872 -9.869 6.002 1.00 98.12 173 PHE A O 1
ATOM 1312 N N . ASP A 1 174 ? -0.884 -11.175 5.488 1.00 98.31 174 ASP A N 1
ATOM 1313 C CA . ASP A 1 174 ? -0.800 -10.982 4.030 1.00 98.31 174 ASP A CA 1
ATOM 1314 C C . ASP A 1 174 ? -0.931 -9.500 3.647 1.00 98.31 174 ASP A C 1
ATOM 1316 O O . ASP A 1 174 ? -0.087 -8.941 2.947 1.00 98.31 174 ASP A O 1
ATOM 1320 N N . LEU A 1 175 ? -1.932 -8.820 4.207 1.00 98.50 175 LEU A N 1
ATOM 1321 C CA . LEU A 1 175 ? -2.136 -7.383 4.039 1.00 98.50 175 LEU A CA 1
ATOM 1322 C C . LEU A 1 175 ? -0.923 -6.554 4.495 1.00 98.50 175 LEU A C 1
ATOM 1324 O O . LEU A 1 175 ? -0.548 -5.578 3.843 1.00 98.50 175 LEU A O 1
ATOM 1328 N N . ALA A 1 176 ? -0.268 -6.946 5.588 1.00 98.56 176 ALA A N 1
ATOM 1329 C CA . ALA A 1 176 ? 0.946 -6.289 6.062 1.00 98.56 176 ALA A CA 1
ATOM 1330 C C . ALA A 1 176 ? 2.143 -6.497 5.126 1.00 98.56 176 ALA A C 1
ATOM 1332 O O . ALA A 1 176 ? 2.929 -5.568 4.935 1.00 98.56 176 ALA A O 1
ATOM 1333 N N . ILE A 1 177 ? 2.270 -7.679 4.517 1.00 98.31 177 ILE A N 1
ATOM 1334 C CA . ILE A 1 177 ? 3.280 -7.942 3.485 1.00 98.31 177 ILE A CA 1
ATOM 1335 C C . ILE A 1 177 ? 3.025 -7.035 2.278 1.00 98.31 177 ILE A C 1
ATOM 1337 O O . ILE A 1 177 ? 3.918 -6.271 1.910 1.00 98.31 177 ILE A O 1
ATOM 1341 N N . LYS A 1 178 ? 1.790 -7.014 1.753 1.00 97.19 178 LYS A N 1
ATOM 1342 C CA . LYS A 1 178 ? 1.383 -6.117 0.654 1.00 97.19 178 LYS A CA 1
ATOM 1343 C C . LYS A 1 178 ? 1.695 -4.650 0.962 1.00 97.19 178 LYS A C 1
ATOM 1345 O O . LYS A 1 178 ? 2.145 -3.906 0.094 1.00 97.19 178 LYS A O 1
ATOM 1350 N N . ALA A 1 179 ? 1.477 -4.222 2.203 1.00 97.81 179 ALA A N 1
ATOM 1351 C CA . ALA A 1 179 ? 1.783 -2.870 2.655 1.00 97.81 179 ALA A CA 1
ATOM 1352 C C . ALA A 1 179 ? 3.289 -2.555 2.625 1.00 97.81 179 ALA A C 1
ATOM 1354 O O . ALA A 1 179 ? 3.680 -1.485 2.153 1.00 97.81 179 ALA A O 1
ATOM 1355 N N . PHE A 1 180 ? 4.145 -3.473 3.087 1.00 97.81 180 PHE A N 1
ATOM 1356 C CA . PHE A 1 180 ? 5.596 -3.286 3.009 1.00 97.81 180 PHE A CA 1
ATOM 1357 C C . PHE A 1 180 ? 6.102 -3.288 1.565 1.00 97.81 180 PHE A C 1
ATOM 1359 O O . PHE A 1 180 ? 6.905 -2.420 1.219 1.00 97.81 180 PHE A O 1
ATOM 1366 N N . GLU A 1 181 ? 5.595 -4.186 0.718 1.00 96.00 181 GLU A N 1
ATOM 1367 C CA . GLU A 1 181 ? 5.881 -4.210 -0.723 1.00 96.00 181 GLU A CA 1
ATOM 1368 C C . GLU A 1 181 ? 5.500 -2.880 -1.388 1.00 96.00 181 GLU A C 1
ATOM 1370 O O . GLU A 1 181 ? 6.305 -2.294 -2.113 1.00 96.00 181 GLU A O 1
ATOM 1375 N N . HIS A 1 182 ? 4.316 -2.346 -1.071 1.00 94.00 182 HIS A N 1
ATOM 1376 C CA . HIS A 1 182 ? 3.852 -1.056 -1.580 1.00 94.00 182 HIS A CA 1
ATOM 1377 C C . HIS A 1 182 ? 4.784 0.097 -1.174 1.00 94.00 182 HIS A C 1
ATOM 1379 O O . HIS A 1 182 ? 5.167 0.911 -2.014 1.00 94.00 182 HIS A O 1
ATOM 1385 N N . THR A 1 183 ? 5.215 0.147 0.092 1.00 95.00 183 THR A N 1
ATOM 1386 C CA . THR A 1 183 ? 6.165 1.180 0.547 1.00 95.00 183 THR A CA 1
ATOM 1387 C C . THR A 1 183 ? 7.566 1.009 -0.042 1.00 95.00 183 THR A C 1
ATOM 1389 O O . THR A 1 183 ? 8.208 2.004 -0.362 1.00 95.00 183 THR A O 1
ATOM 1392 N N . ALA A 1 184 ? 8.030 -0.227 -0.254 1.00 95.56 184 ALA A N 1
ATOM 1393 C CA . ALA A 1 184 ? 9.317 -0.488 -0.895 1.00 95.56 184 ALA A CA 1
ATOM 1394 C C . ALA A 1 184 ? 9.320 -0.015 -2.357 1.00 95.56 184 ALA A C 1
ATOM 1396 O O . ALA A 1 184 ? 10.283 0.614 -2.804 1.00 95.56 184 ALA A O 1
ATOM 1397 N N . ALA A 1 185 ? 8.225 -0.256 -3.084 1.00 93.25 185 ALA A N 1
ATOM 1398 C CA . ALA A 1 185 ? 8.037 0.266 -4.432 1.00 93.25 185 ALA A CA 1
ATOM 1399 C C . ALA A 1 185 ? 8.011 1.802 -4.444 1.00 93.25 185 ALA A C 1
ATOM 1401 O O . ALA A 1 185 ? 8.684 2.419 -5.271 1.00 93.25 185 ALA A O 1
ATOM 1402 N N . TYR A 1 186 ? 7.302 2.416 -3.495 1.00 93.69 186 TYR A N 1
ATOM 1403 C CA . TYR A 1 186 ? 7.236 3.868 -3.344 1.00 93.69 186 TYR A CA 1
ATOM 1404 C C . TYR A 1 186 ? 8.612 4.516 -3.132 1.00 93.69 186 TYR A C 1
ATOM 1406 O O . TYR A 1 186 ? 9.025 5.366 -3.925 1.00 93.69 186 TYR A O 1
ATOM 1414 N N . ASP A 1 187 ? 9.371 4.047 -2.141 1.00 95.12 187 ASP A N 1
ATOM 1415 C CA . ASP A 1 187 ? 10.707 4.578 -1.848 1.00 95.12 187 ASP A CA 1
ATOM 1416 C C . ASP A 1 187 ? 11.701 4.301 -2.988 1.00 95.12 187 ASP A C 1
ATOM 1418 O O . ASP A 1 187 ? 12.575 5.125 -3.264 1.00 95.12 187 ASP A O 1
ATOM 1422 N N . SER A 1 188 ? 11.544 3.182 -3.708 1.00 94.56 188 SER A N 1
ATOM 1423 C CA . SER A 1 188 ? 12.346 2.878 -4.901 1.00 94.56 188 SER A CA 1
ATOM 1424 C C . SER A 1 188 ? 12.165 3.931 -5.995 1.00 94.56 188 SER A C 1
ATOM 1426 O O . SER A 1 188 ? 13.147 4.337 -6.618 1.00 94.56 188 SER A O 1
ATOM 1428 N N . MET A 1 189 ? 10.932 4.399 -6.227 1.00 92.88 189 MET A N 1
ATOM 14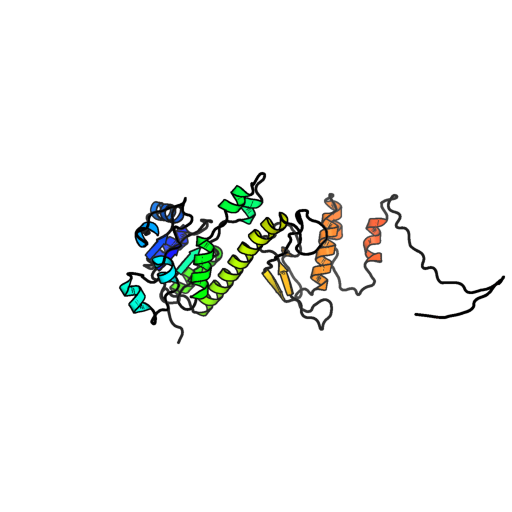29 C CA . MET A 1 189 ? 10.646 5.433 -7.229 1.00 92.88 189 MET A CA 1
ATOM 1430 C C . MET A 1 189 ? 11.316 6.762 -6.865 1.00 92.88 189 MET A C 1
ATOM 1432 O O . MET A 1 189 ? 11.968 7.371 -7.714 1.00 92.88 189 MET A O 1
ATOM 1436 N N . ILE A 1 190 ? 11.226 7.168 -5.595 1.00 94.69 190 ILE A N 1
ATOM 1437 C CA . ILE A 1 190 ? 11.896 8.366 -5.072 1.00 94.69 190 ILE A CA 1
ATOM 1438 C C . ILE A 1 190 ? 13.415 8.229 -5.233 1.00 94.69 190 ILE A C 1
ATOM 1440 O O . ILE A 1 190 ? 14.062 9.082 -5.843 1.00 94.69 190 ILE A O 1
ATOM 1444 N N . ALA A 1 191 ? 13.994 7.133 -4.737 1.00 95.62 191 ALA A N 1
ATOM 1445 C CA . ALA A 1 191 ? 15.434 6.904 -4.771 1.00 95.62 191 ALA A CA 1
ATOM 1446 C C . ALA A 1 191 ? 15.992 6.881 -6.201 1.00 95.62 191 ALA A C 1
ATOM 1448 O O . ALA A 1 191 ? 17.049 7.463 -6.453 1.00 95.62 191 ALA A O 1
ATOM 1449 N N . ASN A 1 192 ? 15.279 6.257 -7.142 1.00 94.81 192 ASN A N 1
ATOM 1450 C CA . ASN A 1 192 ? 15.668 6.239 -8.549 1.00 94.81 192 ASN A CA 1
ATOM 1451 C C . ASN A 1 192 ? 15.588 7.645 -9.169 1.00 94.81 192 ASN A C 1
ATOM 1453 O O . ASN A 1 192 ? 16.526 8.058 -9.848 1.00 94.81 192 ASN A O 1
ATOM 1457 N N . TYR A 1 193 ? 14.521 8.408 -8.906 1.00 94.75 193 TYR A N 1
ATOM 1458 C CA . TYR A 1 193 ? 14.365 9.763 -9.445 1.00 94.75 193 TYR A CA 1
ATOM 1459 C C . TYR A 1 193 ? 15.486 10.697 -8.973 1.00 94.75 193 TYR A C 1
ATOM 1461 O O . TYR A 1 193 ? 16.251 11.203 -9.792 1.00 94.75 193 TYR A O 1
ATOM 1469 N N . PHE A 1 194 ? 15.677 10.853 -7.661 1.00 94.94 194 PHE A N 1
ATOM 1470 C CA . PHE A 1 194 ? 16.754 11.701 -7.132 1.00 94.94 194 PHE A CA 1
ATOM 1471 C C . PHE A 1 194 ? 18.146 11.134 -7.440 1.00 94.94 194 PHE A C 1
ATOM 1473 O O . PHE A 1 194 ? 19.099 11.882 -7.650 1.00 94.94 194 PHE A O 1
ATOM 1480 N N . GLY A 1 195 ? 18.272 9.806 -7.518 1.00 95.50 195 GLY A N 1
ATOM 1481 C CA . GLY A 1 195 ? 19.501 9.121 -7.906 1.00 95.50 195 GLY A CA 1
ATOM 1482 C C . GLY A 1 195 ? 19.959 9.432 -9.331 1.00 95.50 195 GLY A C 1
ATOM 1483 O O . GLY A 1 195 ? 21.152 9.316 -9.604 1.00 95.50 195 GLY A O 1
ATOM 1484 N N . SER A 1 196 ? 19.056 9.851 -10.223 1.00 94.69 196 SER A N 1
ATOM 1485 C CA . SER A 1 196 ? 19.401 10.307 -11.577 1.00 94.69 196 SER A CA 1
ATOM 1486 C C . SER A 1 196 ? 20.081 11.681 -11.597 1.00 94.69 196 SER A C 1
ATOM 1488 O O . SER A 1 196 ? 20.837 11.981 -12.515 1.00 94.69 196 SER A O 1
ATOM 1490 N N . MET A 1 197 ? 19.856 12.511 -10.575 1.00 94.62 197 MET A N 1
ATOM 1491 C CA . MET A 1 197 ? 20.280 13.919 -10.543 1.00 94.62 197 MET A CA 1
ATOM 1492 C C . MET A 1 197 ? 21.660 14.132 -9.919 1.00 94.62 197 MET A C 1
ATOM 1494 O O . MET A 1 197 ? 22.152 15.255 -9.836 1.00 94.62 197 MET A O 1
ATOM 1498 N N . VAL A 1 198 ? 22.283 13.059 -9.444 1.00 95.19 198 VAL A N 1
ATOM 1499 C CA . VAL A 1 198 ? 23.528 13.094 -8.677 1.00 95.19 198 VAL A CA 1
ATOM 1500 C C . VAL A 1 198 ? 24.570 12.174 -9.306 1.00 95.19 198 VAL A C 1
ATOM 1502 O O . VAL A 1 198 ? 24.196 11.213 -9.984 1.00 95.19 198 VAL A O 1
ATOM 1505 N N . PRO A 1 199 ? 25.872 12.429 -9.094 1.00 96.12 199 PRO A N 1
ATOM 1506 C CA . PRO A 1 199 ? 26.920 11.583 -9.653 1.00 96.12 199 PRO A CA 1
ATOM 1507 C C . PRO A 1 199 ? 26.923 10.184 -9.052 1.00 96.12 199 PRO A C 1
ATOM 1509 O O . PRO A 1 199 ? 26.522 9.992 -7.902 1.00 96.12 199 PRO A O 1
ATOM 1512 N N . ALA A 1 200 ? 27.418 9.210 -9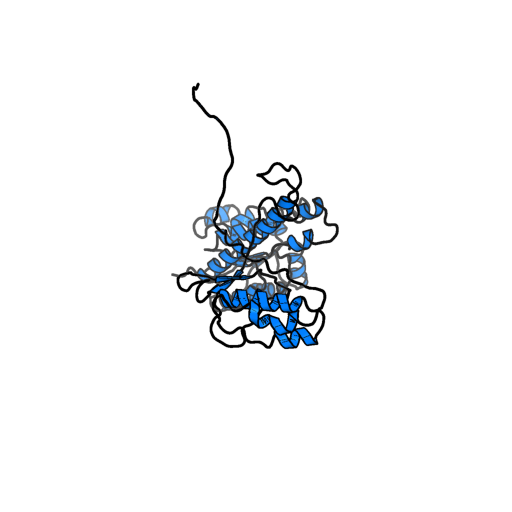.813 1.00 94.38 200 ALA A N 1
ATOM 1513 C CA . ALA A 1 200 ? 27.631 7.857 -9.314 1.00 94.38 200 ALA A CA 1
ATOM 1514 C C . ALA A 1 200 ? 28.580 7.853 -8.098 1.00 94.38 200 ALA A C 1
ATOM 1516 O O . ALA A 1 200 ? 29.499 8.663 -8.009 1.00 94.38 200 ALA A O 1
ATOM 1517 N N . TYR A 1 201 ? 28.388 6.915 -7.160 1.00 93.62 201 TYR A N 1
ATOM 1518 C CA . TYR A 1 201 ? 29.308 6.757 -6.020 1.00 93.62 201 TYR A CA 1
ATOM 1519 C C . TYR A 1 201 ? 30.716 6.334 -6.450 1.00 93.62 201 TYR A C 1
ATOM 1521 O O . TYR A 1 201 ? 31.698 6.641 -5.775 1.00 93.62 201 TYR A O 1
ATOM 1529 N N . HIS A 1 202 ? 30.800 5.603 -7.560 1.00 90.94 202 HIS A N 1
ATOM 1530 C CA . HIS A 1 202 ? 32.034 5.089 -8.129 1.00 90.94 202 HIS A CA 1
ATOM 1531 C C . HIS A 1 202 ? 32.146 5.554 -9.579 1.00 90.94 202 HIS A C 1
ATOM 1533 O O . HIS A 1 202 ? 31.175 5.481 -10.330 1.00 90.94 202 HIS A O 1
ATOM 1539 N N . GLY A 1 203 ? 33.337 6.001 -9.969 1.00 85.94 203 GLY A N 1
ATOM 1540 C CA . GLY A 1 203 ? 33.619 6.535 -11.298 1.00 85.94 203 GLY A CA 1
ATOM 1541 C C . GLY A 1 203 ? 34.327 7.885 -11.229 1.00 85.94 203 GLY A C 1
ATOM 1542 O O . GLY A 1 203 ? 34.359 8.534 -10.187 1.00 85.94 203 GLY A O 1
ATOM 1543 N N . GLU A 1 204 ? 34.928 8.290 -12.345 1.00 85.00 204 GLU A N 1
ATOM 1544 C CA . GLU A 1 204 ? 35.657 9.564 -12.445 1.00 85.00 204 GLU A CA 1
ATOM 1545 C C . GLU A 1 204 ? 34.740 10.742 -12.809 1.00 85.00 204 GLU A C 1
ATOM 1547 O O . GLU A 1 204 ? 35.089 11.900 -12.575 1.00 85.00 204 GLU A O 1
ATOM 1552 N N . SER A 1 205 ? 33.556 10.459 -13.365 1.00 89.62 205 SER A N 1
ATOM 1553 C CA . SER A 1 205 ? 32.599 11.493 -13.757 1.00 89.62 205 SER A CA 1
ATOM 1554 C C . SER A 1 205 ? 31.945 12.142 -12.539 1.00 89.62 205 SER A C 1
ATOM 1556 O O . SER A 1 205 ? 31.455 11.464 -11.636 1.00 89.62 205 SER A O 1
ATOM 1558 N N . LYS A 1 206 ? 31.899 13.477 -12.550 1.00 92.56 206 LYS A N 1
ATOM 1559 C CA . LYS A 1 206 ? 31.152 14.300 -11.586 1.00 92.56 206 LYS A CA 1
ATOM 1560 C C . LYS A 1 206 ? 29.792 14.745 -12.125 1.00 92.56 206 LYS A C 1
ATOM 1562 O O . LYS A 1 206 ? 29.141 15.581 -11.506 1.00 92.56 206 LYS A O 1
ATOM 1567 N N . GLU A 1 207 ? 29.393 14.239 -13.285 1.00 94.62 207 GLU A N 1
ATOM 1568 C CA . GLU A 1 207 ? 28.099 14.538 -13.889 1.00 94.62 207 GLU A CA 1
ATOM 1569 C C . GLU A 1 207 ? 26.991 13.697 -13.250 1.00 94.62 207 GLU A C 1
ATOM 1571 O O . GLU A 1 207 ? 27.250 12.647 -12.661 1.00 94.62 207 GLU A O 1
ATOM 1576 N N . ALA A 1 208 ? 25.749 14.163 -13.369 1.00 94.94 208 ALA A N 1
ATOM 1577 C CA . ALA A 1 208 ? 24.575 13.435 -12.907 1.00 94.94 208 ALA A CA 1
ATOM 1578 C C . ALA A 1 208 ? 24.435 12.083 -13.632 1.00 94.94 208 ALA A C 1
ATOM 1580 O O . ALA A 1 208 ? 24.679 11.988 -14.835 1.00 94.94 208 ALA A O 1
ATOM 1581 N N . ALA A 1 209 ? 24.013 11.041 -12.911 1.00 93.31 209 ALA A N 1
ATOM 1582 C CA . ALA A 1 209 ? 23.906 9.683 -13.452 1.00 93.31 209 ALA A CA 1
ATOM 1583 C C . ALA A 1 209 ? 22.865 9.560 -14.591 1.00 93.31 209 ALA A C 1
ATOM 1585 O O . ALA A 1 209 ? 22.967 8.695 -15.466 1.00 93.31 209 ALA A O 1
ATOM 1586 N N . GLY A 1 210 ? 21.880 10.462 -14.617 1.00 92.00 210 GLY A N 1
ATOM 1587 C CA . GLY A 1 210 ? 20.885 10.582 -15.673 1.00 92.00 210 GLY A CA 1
ATOM 1588 C C . GLY A 1 210 ? 20.031 9.324 -15.798 1.00 92.00 210 GLY A C 1
ATOM 1589 O O . GLY A 1 210 ? 19.483 8.825 -14.818 1.00 92.00 210 GLY A O 1
ATOM 1590 N N . ARG A 1 211 ? 19.918 8.797 -17.023 1.00 89.50 211 ARG A N 1
ATOM 1591 C CA . ARG A 1 211 ? 19.040 7.662 -17.365 1.00 89.50 211 ARG A CA 1
ATOM 1592 C C . ARG A 1 211 ? 19.211 6.445 -16.449 1.00 89.50 211 ARG A C 1
ATOM 1594 O O . ARG A 1 211 ? 18.243 5.726 -16.220 1.00 89.50 211 ARG A O 1
ATOM 1601 N N . PHE A 1 212 ? 20.427 6.192 -15.974 1.00 92.88 212 PHE A N 1
ATOM 1602 C CA . PHE A 1 212 ? 20.715 5.093 -15.063 1.00 92.88 212 PHE A CA 1
ATOM 1603 C C . PHE A 1 212 ? 21.026 5.688 -13.693 1.00 92.88 212 PHE A C 1
ATOM 1605 O O . PHE A 1 212 ? 22.096 6.268 -13.530 1.00 92.88 212 PHE A O 1
ATOM 1612 N N . PRO A 1 213 ? 20.106 5.600 -12.718 1.00 94.44 213 PRO A N 1
ATOM 1613 C CA . PRO A 1 213 ? 20.286 6.273 -11.443 1.00 94.44 213 PRO A CA 1
ATOM 1614 C C . PRO A 1 213 ? 21.485 5.712 -10.678 1.00 94.44 213 PRO A C 1
ATOM 1616 O O . PRO A 1 213 ? 21.836 4.540 -10.818 1.00 94.44 213 PRO A O 1
ATOM 1619 N N . ARG A 1 214 ? 22.075 6.542 -9.807 1.00 94.88 214 ARG A N 1
ATOM 1620 C CA . ARG A 1 214 ? 23.213 6.176 -8.944 1.00 94.88 214 ARG A CA 1
ATOM 1621 C C . ARG A 1 214 ? 23.018 4.847 -8.200 1.00 94.88 214 ARG A C 1
ATOM 1623 O O . ARG A 1 214 ? 23.988 4.117 -8.016 1.00 94.88 214 ARG A O 1
ATOM 1630 N N . THR A 1 215 ? 21.787 4.553 -7.784 1.00 95.62 215 THR A N 1
ATOM 1631 C CA . THR A 1 215 ? 21.360 3.249 -7.266 1.00 95.62 215 THR A CA 1
ATOM 1632 C C . THR A 1 215 ? 20.136 2.811 -8.057 1.00 95.62 215 THR A C 1
ATOM 1634 O O . THR A 1 215 ? 19.181 3.578 -8.158 1.00 95.62 215 THR A O 1
ATOM 1637 N N . LEU A 1 216 ? 20.154 1.590 -8.594 1.00 96.12 216 LEU A N 1
ATOM 1638 C CA . LEU A 1 216 ? 19.034 1.020 -9.337 1.00 96.12 216 LEU A CA 1
ATOM 1639 C C . LEU A 1 216 ? 18.177 0.138 -8.423 1.00 96.12 216 LEU A C 1
ATOM 1641 O O . LEU A 1 216 ? 18.621 -0.932 -8.009 1.00 96.12 216 LEU A O 1
ATOM 1645 N N . ASN A 1 217 ? 16.944 0.567 -8.155 1.00 96.06 217 ASN A N 1
ATOM 1646 C CA . ASN A 1 217 ? 15.952 -0.210 -7.410 1.00 96.06 217 ASN A CA 1
ATOM 1647 C C . ASN A 1 217 ? 14.845 -0.680 -8.360 1.00 96.06 217 ASN A C 1
ATOM 1649 O O . ASN A 1 217 ? 14.210 0.144 -9.018 1.00 96.06 217 ASN A O 1
ATOM 1653 N N . LEU A 1 218 ? 14.613 -1.991 -8.439 1.00 93.44 218 LEU A N 1
ATOM 1654 C CA . LEU A 1 218 ? 13.606 -2.600 -9.312 1.00 93.44 218 LEU A CA 1
ATOM 1655 C C . LEU A 1 218 ? 12.626 -3.424 -8.479 1.00 93.44 218 LEU A C 1
ATOM 1657 O O . LEU A 1 218 ? 13.046 -4.156 -7.585 1.00 93.44 218 LE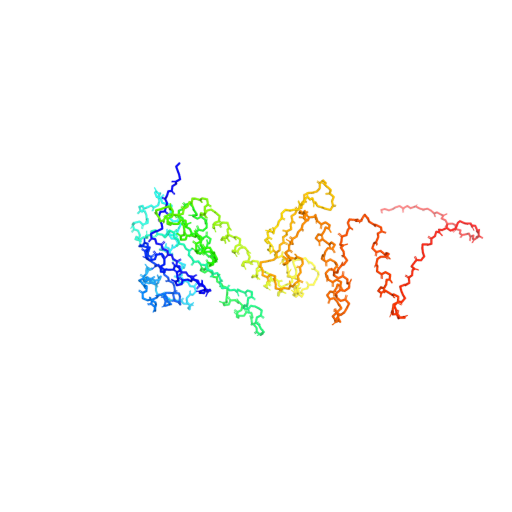U A O 1
ATOM 1661 N N . ASN A 1 219 ? 11.337 -3.335 -8.807 1.00 93.12 219 ASN A N 1
ATOM 1662 C CA . ASN A 1 219 ? 10.273 -4.083 -8.144 1.00 93.12 219 ASN A CA 1
ATOM 1663 C C . ASN A 1 219 ? 9.509 -4.891 -9.190 1.00 93.12 219 ASN A C 1
ATOM 1665 O O . ASN A 1 219 ? 9.006 -4.328 -10.161 1.00 93.12 219 ASN A O 1
ATOM 1669 N N . PHE A 1 220 ? 9.417 -6.203 -8.982 1.00 95.50 220 PHE A N 1
ATOM 1670 C CA . PHE A 1 220 ? 8.692 -7.099 -9.873 1.00 95.50 220 PHE A CA 1
ATOM 1671 C C . PHE A 1 220 ? 7.796 -8.052 -9.081 1.00 95.50 220 PHE A C 1
ATOM 1673 O O . PHE A 1 220 ? 8.168 -8.542 -8.016 1.00 95.50 220 PHE A O 1
ATOM 1680 N N . ILE A 1 221 ? 6.636 -8.365 -9.645 1.00 94.81 221 ILE A N 1
ATOM 1681 C CA . ILE A 1 221 ? 5.631 -9.269 -9.096 1.00 94.81 221 ILE A CA 1
ATOM 1682 C C . ILE A 1 221 ? 5.821 -10.648 -9.716 1.00 94.81 221 ILE A C 1
ATOM 1684 O O . ILE A 1 221 ? 5.919 -10.792 -10.936 1.00 94.81 221 ILE A O 1
ATOM 1688 N N . LYS A 1 222 ? 5.854 -11.691 -8.885 1.00 95.06 222 LYS A N 1
ATOM 1689 C CA . LYS A 1 222 ? 5.942 -13.069 -9.371 1.00 95.06 222 LYS A CA 1
ATOM 1690 C C . LYS A 1 222 ? 4.659 -13.431 -10.124 1.00 95.06 222 LYS A C 1
ATOM 1692 O O . LYS A 1 222 ? 3.589 -13.471 -9.529 1.00 95.06 222 LYS A O 1
ATOM 1697 N N . LYS A 1 223 ? 4.772 -13.753 -11.414 1.00 92.81 223 LYS A N 1
ATOM 1698 C CA . LYS A 1 223 ? 3.647 -14.225 -12.236 1.00 92.81 223 LYS A CA 1
ATOM 1699 C C . LYS A 1 223 ? 3.462 -15.736 -12.127 1.00 92.81 223 LYS A C 1
ATOM 1701 O O . LYS A 1 223 ? 2.335 -16.207 -12.049 1.00 92.81 223 LYS A O 1
ATOM 1706 N N . GLN A 1 224 ? 4.554 -16.504 -12.157 1.00 92.62 224 GLN A N 1
ATOM 1707 C CA . GLN A 1 224 ? 4.502 -17.971 -12.074 1.00 92.62 224 GLN A CA 1
ATOM 1708 C C . GLN A 1 224 ? 5.879 -18.598 -11.813 1.00 92.62 224 GLN A C 1
ATOM 1710 O O . GLN A 1 224 ? 6.912 -18.038 -12.185 1.00 92.62 224 GLN A O 1
ATOM 1715 N N . ASP A 1 225 ? 5.892 -19.797 -11.232 1.00 94.00 225 ASP A N 1
ATOM 1716 C CA . ASP A 1 225 ? 7.070 -20.671 -11.220 1.00 94.00 225 ASP A CA 1
ATOM 1717 C C . ASP A 1 225 ? 7.322 -21.279 -12.604 1.00 94.00 225 ASP A C 1
ATOM 1719 O O . ASP A 1 225 ? 6.389 -21.625 -13.333 1.00 94.00 225 ASP A O 1
ATOM 1723 N N . MET A 1 226 ? 8.596 -21.419 -12.975 1.00 92.81 226 MET A N 1
ATOM 1724 C CA . MET A 1 226 ? 8.988 -22.122 -14.197 1.00 92.81 226 MET A CA 1
ATOM 1725 C C . MET A 1 226 ? 9.188 -23.605 -13.908 1.00 92.81 226 MET A C 1
ATOM 1727 O O . MET A 1 226 ? 9.563 -23.998 -12.806 1.00 92.81 226 MET A O 1
ATOM 1731 N N . ARG A 1 227 ? 9.034 -24.450 -14.935 1.00 90.94 227 ARG A N 1
ATOM 1732 C CA . ARG A 1 227 ? 9.345 -25.885 -14.793 1.00 90.94 227 ARG A CA 1
ATOM 1733 C C . ARG A 1 227 ? 10.809 -26.134 -14.393 1.00 90.94 227 ARG A C 1
ATOM 1735 O O . ARG A 1 227 ? 11.088 -27.090 -13.681 1.00 90.94 227 ARG A O 1
ATOM 1742 N N . TYR A 1 228 ? 11.715 -25.322 -14.925 1.00 93.12 228 TYR A N 1
ATOM 1743 C CA . TYR A 1 228 ? 13.149 -25.267 -14.643 1.00 93.12 228 TYR A CA 1
ATOM 1744 C C . TYR A 1 228 ? 13.707 -23.988 -15.298 1.00 93.12 228 TYR A C 1
ATOM 1746 O O . TYR A 1 228 ? 12.993 -23.327 -16.065 1.00 93.12 228 TYR A O 1
ATOM 1754 N N . GLY A 1 229 ? 14.955 -23.642 -14.984 1.00 96.00 229 GLY A N 1
ATOM 1755 C CA . GLY A 1 229 ? 15.707 -22.554 -15.611 1.00 96.00 229 GLY A CA 1
ATOM 1756 C C . GLY A 1 229 ? 16.094 -22.864 -17.054 1.00 96.00 229 GLY A C 1
ATOM 1757 O O . GLY A 1 229 ? 15.347 -23.498 -17.794 1.00 96.00 229 GLY A O 1
ATOM 1758 N N . GLU A 1 230 ? 17.266 -22.421 -17.486 1.00 95.56 230 GLU A N 1
ATOM 1759 C CA . GLU A 1 230 ? 17.761 -22.748 -18.827 1.00 95.56 230 GLU A CA 1
ATOM 1760 C C . GLU A 1 230 ? 18.008 -24.262 -18.976 1.00 95.56 230 GLU A C 1
ATOM 1762 O O . GLU A 1 230 ? 17.680 -24.867 -20.001 1.00 95.56 230 GLU A O 1
ATOM 1767 N N . ASN A 1 231 ? 18.476 -24.895 -17.894 1.00 95.88 231 ASN A N 1
ATOM 1768 C CA . ASN A 1 231 ? 18.720 -26.328 -17.771 1.00 95.88 231 ASN A CA 1
ATOM 1769 C C . ASN A 1 231 ? 17.880 -26.960 -16.650 1.00 95.88 231 ASN A C 1
ATOM 1771 O O . ASN A 1 231 ? 17.503 -26.308 -15.679 1.00 95.88 231 ASN A O 1
ATOM 1775 N N . SER A 1 232 ? 17.631 -28.270 -16.741 1.00 94.12 232 SER A N 1
ATOM 1776 C CA . SER A 1 232 ? 16.688 -28.990 -15.863 1.00 94.12 232 SER A CA 1
ATOM 1777 C C . SER A 1 232 ? 17.039 -29.000 -14.372 1.00 94.12 232 SER A C 1
ATOM 1779 O O . SER A 1 232 ? 16.164 -29.255 -13.554 1.00 94.12 232 SER A O 1
ATOM 1781 N N . HIS A 1 233 ? 18.303 -28.770 -14.017 1.00 95.88 233 HIS A N 1
ATOM 1782 C CA . HIS A 1 233 ? 18.775 -28.741 -12.629 1.00 95.88 233 HIS A CA 1
ATOM 1783 C C . HIS A 1 233 ? 18.668 -27.345 -11.989 1.00 95.88 233 HIS A C 1
ATOM 1785 O O . HIS A 1 233 ? 18.960 -27.195 -10.806 1.00 95.88 233 HIS A O 1
ATOM 1791 N N . GLN A 1 234 ? 18.282 -26.324 -12.760 1.00 97.56 234 GLN A N 1
ATOM 1792 C CA . GLN A 1 234 ? 18.169 -24.943 -12.298 1.00 97.56 234 GLN A CA 1
ATOM 1793 C C . GLN A 1 234 ? 16.716 -24.625 -11.939 1.00 97.56 234 GLN A C 1
ATOM 1795 O O . GLN A 1 234 ? 15.793 -24.983 -12.672 1.00 97.56 234 GLN A O 1
ATOM 1800 N N . GLN A 1 235 ? 16.512 -23.910 -10.837 1.00 96.81 235 GLN A N 1
ATOM 1801 C CA . GLN A 1 235 ? 15.214 -23.327 -10.494 1.00 96.81 235 GLN A CA 1
ATOM 1802 C C . GLN A 1 235 ? 15.022 -22.000 -11.235 1.00 96.81 235 GLN A C 1
ATOM 1804 O O . GLN A 1 235 ? 15.994 -21.305 -11.527 1.00 96.81 235 GLN A O 1
ATOM 1809 N N . ALA A 1 236 ? 13.773 -21.645 -11.541 1.00 96.38 236 ALA A N 1
ATOM 1810 C CA . ALA A 1 236 ? 13.442 -20.352 -12.130 1.00 96.38 236 ALA A CA 1
ATOM 1811 C C . ALA A 1 236 ? 11.994 -19.953 -11.837 1.00 96.38 236 ALA A C 1
ATOM 1813 O O . ALA A 1 236 ? 11.121 -20.799 -11.640 1.00 96.38 236 ALA A O 1
ATOM 1814 N N . ALA A 1 237 ? 11.742 -18.651 -11.877 1.00 96.06 237 ALA A N 1
ATOM 1815 C CA . ALA A 1 237 ? 10.419 -18.055 -11.787 1.00 96.06 237 ALA A CA 1
ATOM 1816 C C . ALA A 1 237 ? 10.335 -16.869 -12.753 1.00 96.06 237 ALA A C 1
ATOM 1818 O O . ALA A 1 237 ? 11.350 -16.264 -13.099 1.00 96.06 237 ALA A O 1
ATOM 1819 N N . PHE A 1 238 ? 9.122 -16.570 -13.210 1.00 95.25 238 PHE A N 1
ATOM 1820 C CA . PHE A 1 238 ? 8.844 -15.447 -14.092 1.00 95.25 238 PHE A CA 1
ATOM 1821 C C . PHE A 1 238 ? 8.193 -14.323 -13.299 1.00 95.25 238 PHE A C 1
ATOM 1823 O O . PHE A 1 238 ? 7.186 -14.534 -12.617 1.00 95.25 238 PHE A O 1
ATOM 1830 N N . TYR A 1 239 ? 8.783 -13.141 -13.413 1.00 95.75 239 TYR A N 1
ATOM 1831 C CA . TYR A 1 239 ? 8.363 -11.927 -12.736 1.00 95.75 239 TYR A CA 1
ATOM 1832 C C . TYR A 1 239 ? 7.979 -10.867 -13.771 1.00 95.75 239 TYR A C 1
ATOM 1834 O O . TYR A 1 239 ? 8.517 -10.861 -14.877 1.00 95.75 239 TYR A O 1
ATOM 1842 N N . ILE A 1 240 ? 7.040 -9.997 -13.412 1.00 95.00 240 ILE A N 1
ATOM 1843 C CA . ILE A 1 240 ? 6.506 -8.928 -14.262 1.00 95.00 240 ILE A CA 1
ATOM 1844 C C . ILE A 1 240 ? 6.464 -7.608 -13.498 1.00 95.00 240 ILE A C 1
ATOM 1846 O O . ILE A 1 240 ? 6.423 -7.598 -12.271 1.00 95.00 240 ILE A O 1
ATOM 1850 N N . GLU A 1 241 ? 6.445 -6.488 -14.207 1.00 92.25 241 GLU A N 1
ATOM 1851 C CA . GLU A 1 241 ? 6.122 -5.195 -13.598 1.00 92.25 241 GLU A CA 1
ATOM 1852 C C . GLU A 1 241 ? 4.612 -5.117 -13.303 1.00 92.25 241 GLU A C 1
ATOM 1854 O O . GLU A 1 241 ? 3.810 -5.807 -13.934 1.00 92.25 241 GLU A O 1
ATOM 1859 N N . GLU A 1 242 ? 4.206 -4.284 -12.344 1.00 84.38 242 GLU A N 1
ATOM 1860 C CA . GLU A 1 242 ? 2.803 -4.203 -11.906 1.00 84.38 242 GLU A CA 1
ATOM 1861 C C . GLU A 1 242 ? 1.864 -3.625 -12.980 1.00 84.38 242 GLU A C 1
ATOM 1863 O O . GLU A 1 242 ? 0.735 -4.083 -13.122 1.00 84.38 242 GLU A O 1
ATOM 1868 N N . ASN A 1 243 ? 2.345 -2.669 -13.784 1.00 82.19 243 ASN A N 1
ATOM 1869 C CA . ASN A 1 243 ? 1.530 -1.894 -14.727 1.00 82.19 243 ASN A CA 1
ATOM 1870 C C . ASN A 1 243 ? 2.042 -1.983 -16.176 1.00 82.19 243 ASN A C 1
ATOM 1872 O O . ASN A 1 243 ? 2.201 -0.964 -16.855 1.00 82.19 243 ASN A O 1
ATOM 1876 N N . VAL A 1 244 ? 2.310 -3.197 -16.671 1.00 84.69 244 VAL A N 1
ATOM 1877 C CA . VAL A 1 244 ? 2.738 -3.400 -18.068 1.00 84.69 244 VAL A CA 1
ATOM 1878 C C . VAL A 1 244 ? 1.582 -3.086 -19.025 1.00 84.69 244 VAL A C 1
ATOM 1880 O O . VAL A 1 244 ? 0.591 -3.813 -19.073 1.00 84.69 244 VAL A O 1
ATOM 1883 N N . LYS A 1 245 ? 1.710 -2.007 -19.808 1.00 82.88 245 LYS A N 1
ATOM 1884 C CA . LYS A 1 245 ? 0.700 -1.591 -20.807 1.00 82.88 245 LYS A CA 1
ATOM 1885 C C . LYS A 1 245 ? 0.967 -2.134 -22.208 1.00 82.88 245 LYS A C 1
ATOM 1887 O O . LYS A 1 245 ? 0.049 -2.251 -23.015 1.00 82.88 245 LYS A O 1
ATOM 1892 N N . GLU A 1 246 ? 2.225 -2.423 -22.518 1.00 87.00 246 GLU A N 1
ATOM 1893 C CA . GLU A 1 246 ? 2.625 -2.887 -23.840 1.00 87.00 246 GLU A CA 1
ATOM 1894 C C . GLU A 1 246 ? 2.351 -4.384 -24.016 1.00 87.00 246 GLU A C 1
ATOM 1896 O O . GLU A 1 246 ? 2.611 -5.191 -23.120 1.00 87.00 246 GLU A O 1
ATOM 1901 N N . ALA A 1 247 ? 1.881 -4.762 -25.208 1.00 87.31 247 ALA A N 1
ATOM 1902 C CA . ALA A 1 247 ? 1.759 -6.158 -25.597 1.00 87.31 247 ALA A CA 1
ATOM 1903 C C . ALA A 1 247 ? 3.145 -6.830 -25.620 1.00 87.31 247 ALA A C 1
ATOM 1905 O O . ALA A 1 247 ? 3.959 -6.600 -26.513 1.00 87.31 247 ALA A O 1
ATOM 1906 N N . SER A 1 248 ? 3.379 -7.676 -24.623 1.00 91.69 248 SER A N 1
ATOM 1907 C CA . SER A 1 248 ? 4.631 -8.400 -24.378 1.00 91.69 248 SER A CA 1
ATOM 1908 C C . SER A 1 248 ? 4.351 -9.782 -23.784 1.00 91.69 248 SER A C 1
ATOM 1910 O O . SER A 1 248 ? 3.216 -10.097 -23.395 1.00 91.69 248 SER A O 1
ATOM 1912 N N . VAL A 1 249 ? 5.387 -10.610 -23.631 1.00 92.50 249 VAL A N 1
ATOM 1913 C CA . VAL A 1 249 ? 5.258 -11.911 -22.949 1.00 92.50 249 VAL A CA 1
ATOM 1914 C C . VAL A 1 249 ? 4.809 -11.752 -21.492 1.00 92.50 249 VAL A C 1
ATOM 1916 O O . VAL A 1 249 ? 4.069 -12.595 -20.974 1.00 92.50 249 VAL A O 1
ATOM 1919 N N . ALA A 1 250 ? 5.151 -10.633 -20.845 1.00 92.31 250 ALA A N 1
ATOM 1920 C CA . ALA A 1 250 ? 4.667 -10.298 -19.507 1.00 92.31 250 ALA A CA 1
ATOM 1921 C C . ALA A 1 250 ? 3.133 -10.180 -19.450 1.00 92.31 250 ALA A C 1
ATOM 1923 O O . ALA A 1 250 ? 2.521 -10.646 -18.488 1.00 92.31 250 ALA A O 1
ATOM 1924 N N . THR A 1 251 ? 2.495 -9.677 -20.510 1.00 91.69 251 THR A N 1
ATOM 1925 C CA . THR A 1 251 ? 1.024 -9.552 -20.623 1.00 91.69 251 THR A CA 1
ATOM 1926 C C . THR A 1 251 ? 0.337 -10.762 -21.261 1.00 91.69 251 THR A C 1
ATOM 1928 O O . THR A 1 251 ? -0.888 -10.848 -21.267 1.00 91.69 251 THR A O 1
ATOM 1931 N N . ALA A 1 252 ? 1.101 -11.720 -21.792 1.00 90.25 252 ALA A N 1
ATOM 1932 C CA . ALA A 1 252 ? 0.535 -12.839 -22.533 1.00 90.25 252 ALA A CA 1
ATOM 1933 C C . ALA A 1 252 ? -0.322 -13.760 -21.646 1.00 90.25 252 ALA A C 1
ATOM 1935 O O . ALA A 1 252 ? 0.041 -14.076 -20.503 1.00 90.25 252 ALA A O 1
ATOM 1936 N N . GLN A 1 253 ? -1.434 -14.233 -22.217 1.00 90.12 253 GLN A N 1
ATOM 1937 C CA . GLN A 1 253 ? -2.291 -15.273 -21.654 1.00 90.12 253 GLN A CA 1
ATOM 1938 C C . GLN A 1 253 ? -2.027 -16.599 -22.372 1.00 90.12 253 GLN A C 1
ATOM 1940 O O . GLN A 1 253 ? -2.143 -16.703 -23.594 1.00 90.12 253 GLN A O 1
ATOM 1945 N N . GLN A 1 254 ? -1.698 -17.643 -21.612 1.00 89.94 254 GLN A N 1
ATOM 1946 C CA . GLN A 1 254 ? -1.564 -18.984 -22.166 1.00 89.94 254 GLN A CA 1
ATOM 1947 C C . GLN A 1 254 ? -2.953 -19.613 -22.355 1.00 89.94 254 GLN A C 1
ATOM 1949 O O . GLN A 1 254 ? -3.628 -19.929 -21.383 1.00 89.94 254 GLN A O 1
ATOM 1954 N N . VAL A 1 255 ? -3.365 -19.828 -23.607 1.00 93.69 255 VAL A N 1
ATOM 1955 C CA . VAL A 1 255 ? -4.676 -20.428 -23.935 1.00 93.69 255 VAL A CA 1
ATOM 1956 C C . VAL A 1 255 ? -4.670 -21.957 -23.792 1.00 93.69 255 VAL A C 1
ATOM 1958 O O . VAL A 1 255 ? -5.681 -22.554 -23.441 1.00 93.69 255 VAL A O 1
ATOM 1961 N N . GLN A 1 256 ? -3.537 -22.611 -24.069 1.00 92.88 256 GLN A N 1
ATOM 1962 C CA . GLN A 1 256 ? -3.409 -24.070 -24.004 1.00 92.88 256 GLN A CA 1
ATOM 1963 C C . GLN A 1 256 ? -1.959 -24.530 -23.797 1.00 92.88 256 GLN A C 1
ATOM 1965 O O . GLN A 1 256 ? -1.006 -23.760 -23.939 1.00 92.88 256 GLN A O 1
ATOM 1970 N N . GLY A 1 257 ? -1.785 -25.826 -23.541 1.00 90.12 257 GLY A N 1
ATOM 1971 C CA . GLY A 1 257 ? -0.482 -26.480 -23.444 1.00 90.12 257 GLY A CA 1
ATOM 1972 C C . GLY A 1 257 ? 0.014 -26.640 -22.010 1.00 90.12 257 GLY A C 1
ATOM 1973 O O . GLY A 1 257 ? -0.664 -26.312 -21.043 1.00 90.12 257 GLY A O 1
ATOM 1974 N N . LYS A 1 258 ? 1.214 -27.209 -21.872 1.00 88.06 258 LYS A N 1
ATOM 1975 C CA . LYS A 1 258 ? 1.839 -27.408 -20.558 1.00 88.06 258 LYS A CA 1
ATOM 1976 C C . LYS A 1 258 ? 2.420 -26.087 -20.042 1.00 88.06 258 LYS A C 1
ATOM 1978 O O . LYS A 1 258 ? 2.706 -25.203 -20.843 1.00 88.06 258 LYS A O 1
ATOM 1983 N N . ALA A 1 259 ? 2.706 -26.014 -18.741 1.00 86.25 259 ALA A N 1
ATOM 1984 C CA . ALA A 1 259 ? 3.448 -24.893 -18.158 1.00 86.25 259 ALA A CA 1
ATOM 1985 C C . ALA A 1 259 ? 4.745 -24.598 -18.939 1.00 86.25 259 ALA A C 1
ATOM 1987 O O . ALA A 1 259 ? 5.454 -25.541 -19.336 1.00 86.25 259 ALA A O 1
ATOM 1988 N N . LEU A 1 260 ? 5.016 -23.308 -19.153 1.00 88.31 260 LEU A N 1
ATOM 1989 C CA . LEU A 1 260 ? 6.155 -22.794 -19.915 1.00 88.31 260 LEU A CA 1
ATOM 1990 C C . LEU A 1 260 ? 7.481 -23.048 -19.176 1.00 88.31 260 LEU A C 1
ATOM 1992 O O . LEU A 1 260 ? 7.550 -22.980 -17.947 1.00 88.31 260 LEU A O 1
ATOM 1996 N N . SER A 1 261 ? 8.541 -23.371 -19.923 1.00 92.38 261 SER A N 1
ATOM 1997 C CA . SER A 1 261 ? 9.915 -23.345 -19.396 1.00 92.38 261 SER A CA 1
ATOM 1998 C C . SER A 1 261 ? 10.544 -21.963 -19.577 1.00 92.38 261 SER A C 1
ATOM 2000 O O . SER A 1 261 ? 10.081 -21.192 -20.418 1.00 92.38 261 SER A O 1
ATOM 2002 N N . TYR A 1 262 ? 11.660 -21.699 -18.892 1.00 95.12 262 TYR A N 1
ATOM 2003 C CA . TYR A 1 262 ? 12.461 -20.483 -19.086 1.00 95.12 262 TYR A CA 1
ATOM 2004 C C . TYR A 1 262 ? 12.750 -20.207 -20.574 1.00 95.12 262 TYR A C 1
ATOM 2006 O O . TYR A 1 262 ? 12.394 -19.151 -21.089 1.00 95.12 262 TYR A O 1
ATOM 2014 N N . ASN A 1 263 ? 13.250 -21.213 -21.305 1.00 95.12 263 ASN A N 1
ATOM 2015 C CA . ASN A 1 263 ? 13.542 -21.068 -22.739 1.00 95.12 263 ASN A CA 1
ATOM 2016 C C . ASN A 1 263 ? 12.291 -20.766 -23.576 1.00 95.12 263 ASN A C 1
ATOM 2018 O O . ASN A 1 263 ? 12.394 -20.088 -24.586 1.00 95.12 263 ASN A O 1
ATOM 2022 N N . ASN A 1 264 ? 11.098 -21.223 -23.164 1.00 93.00 264 ASN A N 1
ATOM 2023 C CA . ASN A 1 264 ? 9.879 -20.880 -23.896 1.00 93.00 264 ASN A CA 1
ATOM 2024 C C . ASN A 1 264 ? 9.538 -19.402 -23.739 1.00 93.00 264 ASN A C 1
ATOM 2026 O O . ASN A 1 264 ? 9.123 -18.796 -24.717 1.00 93.00 264 ASN A O 1
ATOM 2030 N N . ILE A 1 265 ? 9.716 -18.834 -22.544 1.00 93.56 265 ILE A N 1
ATOM 2031 C CA . ILE A 1 265 ? 9.524 -17.399 -22.315 1.00 93.56 265 ILE A CA 1
ATOM 2032 C C . ILE A 1 265 ? 10.534 -16.606 -23.149 1.00 93.56 265 ILE A C 1
ATOM 2034 O O . ILE A 1 265 ? 10.112 -15.763 -23.931 1.00 93.56 265 ILE A O 1
ATOM 2038 N N . ALA A 1 266 ? 11.825 -16.946 -23.067 1.00 93.50 266 ALA A N 1
ATOM 2039 C CA . ALA A 1 266 ? 12.883 -16.264 -23.816 1.00 93.50 266 ALA A CA 1
ATOM 2040 C C . ALA A 1 266 ? 12.685 -16.342 -25.344 1.00 93.50 266 ALA A C 1
ATOM 2042 O O . ALA A 1 266 ? 12.764 -15.328 -26.031 1.00 93.50 266 ALA A O 1
ATOM 2043 N N . ASP A 1 267 ? 12.365 -17.526 -25.880 1.00 93.94 267 ASP A N 1
ATOM 2044 C CA . ASP A 1 267 ? 12.099 -17.703 -27.313 1.00 93.94 267 ASP A CA 1
ATOM 2045 C C . ASP A 1 267 ? 10.832 -16.959 -27.761 1.00 93.94 267 ASP A C 1
ATOM 2047 O O . ASP A 1 267 ? 10.789 -16.420 -28.866 1.00 93.94 267 ASP A O 1
ATOM 2051 N N . THR A 1 268 ? 9.786 -16.941 -26.926 1.00 93.19 268 THR A N 1
ATOM 2052 C CA . THR A 1 268 ? 8.535 -16.237 -27.251 1.00 93.19 268 THR A CA 1
ATOM 2053 C C . THR A 1 268 ? 8.755 -14.730 -27.264 1.00 93.19 268 THR A C 1
ATOM 2055 O O . THR A 1 268 ? 8.227 -14.060 -28.146 1.00 93.19 268 THR A O 1
ATOM 2058 N N . ASP A 1 269 ? 9.552 -14.213 -26.331 1.00 93.56 269 ASP A N 1
ATOM 2059 C CA . ASP A 1 269 ? 9.873 -12.790 -26.237 1.00 93.56 269 ASP A CA 1
ATOM 2060 C C . ASP A 1 269 ? 10.682 -12.336 -27.452 1.00 93.56 269 ASP A C 1
ATOM 2062 O O . ASP A 1 269 ? 10.253 -11.450 -28.189 1.00 93.56 269 ASP A O 1
ATOM 2066 N N . ALA A 1 270 ? 11.758 -13.059 -27.778 1.00 93.38 270 ALA A N 1
ATOM 2067 C CA . ALA A 1 270 ? 12.564 -12.790 -28.965 1.00 93.38 270 ALA A CA 1
ATOM 2068 C C . ALA A 1 270 ? 11.747 -12.865 -30.269 1.00 93.38 270 ALA A C 1
ATOM 2070 O O . ALA A 1 270 ? 11.922 -12.042 -31.171 1.00 93.38 270 ALA A O 1
ATOM 2071 N N . ALA A 1 271 ? 10.845 -13.846 -30.387 1.00 92.19 271 ALA A N 1
ATOM 2072 C CA . ALA A 1 271 ? 9.974 -13.970 -31.551 1.00 92.19 271 ALA A CA 1
ATOM 2073 C C . ALA A 1 271 ? 8.961 -12.818 -31.641 1.00 92.19 271 ALA A C 1
ATOM 2075 O O . ALA A 1 271 ? 8.737 -12.294 -32.734 1.00 92.19 271 ALA A O 1
ATOM 2076 N N . LEU A 1 272 ? 8.357 -12.423 -30.516 1.00 90.94 272 LEU A N 1
ATOM 2077 C CA . LEU A 1 272 ? 7.380 -11.340 -30.461 1.00 90.94 272 LEU A CA 1
ATOM 2078 C C . LEU A 1 272 ? 8.022 -9.992 -30.803 1.00 90.94 272 LEU A C 1
ATOM 2080 O O . LEU A 1 272 ? 7.500 -9.285 -31.665 1.00 90.94 272 LEU A O 1
ATOM 2084 N N . GLU A 1 273 ? 9.165 -9.667 -30.200 1.00 90.50 273 GLU A N 1
ATOM 2085 C CA . GLU A 1 273 ? 9.880 -8.416 -30.475 1.00 90.50 273 GLU A CA 1
ATOM 2086 C C . GLU A 1 273 ? 10.340 -8.336 -31.934 1.00 90.50 273 GLU A C 1
ATOM 2088 O O . GLU A 1 273 ? 10.127 -7.319 -32.592 1.00 90.50 273 GLU A O 1
ATOM 2093 N N . CYS A 1 274 ? 10.833 -9.441 -32.505 1.00 91.31 274 CYS A N 1
ATOM 2094 C CA . CYS A 1 274 ? 11.170 -9.494 -33.928 1.00 91.31 274 CYS A CA 1
ATOM 2095 C C . CYS A 1 274 ? 9.958 -9.187 -34.826 1.00 91.31 274 CYS A C 1
ATOM 2097 O O . CYS A 1 274 ? 10.081 -8.468 -35.814 1.00 91.31 274 CYS A O 1
ATOM 2099 N N . VAL A 1 275 ? 8.770 -9.698 -34.487 1.00 88.81 275 VAL A N 1
ATOM 2100 C CA . VAL A 1 275 ? 7.543 -9.424 -35.251 1.00 88.81 275 VAL A CA 1
ATOM 2101 C C . VAL A 1 275 ? 7.086 -7.967 -35.098 1.00 88.81 275 VAL A C 1
ATOM 2103 O O . VAL A 1 275 ? 6.566 -7.385 -36.057 1.00 88.81 275 VAL A O 1
ATOM 2106 N N . LYS A 1 276 ? 7.279 -7.361 -33.920 1.00 85.88 276 LYS A N 1
ATOM 2107 C CA . LYS A 1 276 ? 6.884 -5.971 -33.639 1.00 85.88 276 LYS A CA 1
ATOM 2108 C C . LYS A 1 276 ? 7.639 -4.952 -34.498 1.00 85.88 276 LYS A C 1
ATOM 2110 O O . LYS A 1 276 ? 7.040 -3.933 -34.841 1.00 85.88 276 LYS A O 1
ATOM 2115 N N . GLU A 1 277 ? 8.867 -5.255 -34.927 1.00 87.25 277 GLU A N 1
ATOM 2116 C CA . GLU A 1 277 ? 9.677 -4.396 -35.811 1.00 87.25 277 GLU A CA 1
ATOM 2117 C C . GLU A 1 277 ? 9.070 -4.182 -37.213 1.00 87.25 277 GLU A C 1
ATOM 2119 O O . GLU A 1 277 ? 9.428 -3.231 -37.913 1.00 87.25 277 GLU A O 1
ATOM 2124 N N . PHE A 1 278 ? 8.140 -5.037 -37.655 1.00 86.19 278 PHE A N 1
ATOM 2125 C CA . PHE A 1 278 ? 7.505 -4.898 -38.966 1.00 86.19 278 PHE A CA 1
ATOM 2126 C C . PHE A 1 278 ? 6.245 -4.018 -38.893 1.00 86.19 278 PHE A C 1
ATOM 2128 O O . PHE A 1 278 ? 5.298 -4.318 -38.160 1.00 86.19 278 PHE A O 1
ATOM 2135 N N . ASN A 1 279 ? 6.204 -2.965 -39.720 1.00 71.25 279 ASN A N 1
ATOM 2136 C CA . ASN A 1 279 ? 5.080 -2.020 -39.823 1.00 71.25 279 ASN A CA 1
ATOM 2137 C C . ASN A 1 279 ? 3.945 -2.485 -40.760 1.00 71.25 279 ASN A C 1
ATOM 2139 O O . ASN A 1 279 ? 2.872 -1.887 -40.763 1.00 71.25 279 ASN A O 1
ATOM 2143 N N . GLU A 1 280 ? 4.149 -3.544 -41.553 1.00 64.06 280 GLU A N 1
ATOM 2144 C CA . GLU A 1 280 ? 3.143 -4.041 -42.501 1.00 64.06 280 GLU A CA 1
ATOM 2145 C C . GLU A 1 280 ? 2.317 -5.213 -41.921 1.00 64.06 280 GLU A C 1
ATOM 2147 O O . GLU A 1 280 ? 2.893 -6.232 -41.515 1.00 64.06 280 GLU A O 1
ATOM 2152 N N . PRO A 1 281 ? 0.968 -5.141 -41.946 1.00 53.88 281 PRO A N 1
ATOM 2153 C CA . PRO A 1 281 ? 0.082 -6.163 -41.371 1.00 53.88 281 PRO A CA 1
ATOM 2154 C C . PRO A 1 281 ? 0.313 -7.587 -41.907 1.00 53.88 281 PRO A C 1
ATOM 2156 O O . PRO A 1 281 ? 0.205 -8.561 -41.164 1.00 53.88 281 PRO A O 1
ATOM 2159 N N . GLY A 1 282 ? 0.669 -7.725 -43.191 1.00 51.91 282 GLY A N 1
ATOM 2160 C CA . GLY A 1 282 ? 0.794 -9.024 -43.868 1.00 51.91 282 GLY A CA 1
ATOM 2161 C C . GLY A 1 282 ? 2.021 -9.858 -43.471 1.00 51.91 282 GLY A C 1
ATOM 2162 O O . GLY A 1 282 ? 2.019 -11.077 -43.661 1.00 51.91 282 GLY A O 1
ATOM 2163 N N . LEU A 1 283 ? 3.059 -9.228 -42.908 1.00 49.22 283 LEU A N 1
ATOM 2164 C CA . LEU A 1 283 ? 4.263 -9.905 -42.407 1.00 49.22 283 LEU A CA 1
ATOM 2165 C C . LEU A 1 283 ? 4.102 -10.340 -40.944 1.00 49.22 283 LEU A C 1
ATOM 2167 O O . LEU A 1 283 ? 4.516 -11.453 -40.605 1.00 49.22 283 LEU A O 1
ATOM 2171 N N . ARG A 1 284 ? 3.402 -9.539 -40.123 1.00 48.22 284 ARG A N 1
ATOM 2172 C CA . ARG A 1 284 ? 3.058 -9.898 -38.733 1.00 48.22 284 ARG A CA 1
ATOM 2173 C C . ARG A 1 284 ? 2.286 -11.217 -38.652 1.00 48.22 284 ARG A C 1
ATOM 2175 O O . ARG A 1 284 ? 2.598 -12.078 -37.832 1.00 48.22 284 ARG A O 1
ATOM 2182 N N . ASP A 1 285 ? 1.339 -11.418 -39.565 1.00 42.00 285 ASP A N 1
ATOM 2183 C CA . ASP A 1 285 ? 0.435 -12.575 -39.568 1.00 42.00 285 ASP A CA 1
ATOM 2184 C C . ASP A 1 285 ? 1.113 -13.890 -40.031 1.00 42.00 285 ASP A C 1
ATOM 2186 O O . ASP A 1 285 ? 0.716 -14.989 -39.638 1.00 42.00 285 ASP A O 1
ATOM 2190 N N . ARG A 1 286 ? 2.184 -13.816 -40.842 1.00 43.97 286 ARG A N 1
ATOM 2191 C CA . ARG A 1 286 ? 2.903 -15.009 -41.346 1.00 43.97 286 ARG A CA 1
ATOM 2192 C C . ARG A 1 286 ? 3.936 -15.570 -40.366 1.00 43.97 286 ARG A C 1
ATOM 2194 O O . ARG A 1 286 ? 4.178 -16.778 -40.390 1.00 43.97 286 ARG A O 1
ATOM 2201 N N . GLN A 1 287 ? 4.542 -14.736 -39.519 1.00 45.31 287 GLN A N 1
ATOM 2202 C CA . GLN A 1 287 ? 5.514 -15.179 -38.508 1.00 45.31 287 GLN A CA 1
ATOM 2203 C C . GLN A 1 287 ? 4.851 -15.588 -37.186 1.00 45.31 287 GLN A C 1
ATOM 2205 O O . GLN A 1 287 ? 5.241 -16.611 -36.626 1.00 45.31 287 GLN A O 1
ATOM 2210 N N . ALA A 1 288 ? 3.796 -14.891 -36.744 1.00 45.97 288 ALA A N 1
ATOM 2211 C CA . ALA A 1 288 ? 3.069 -15.225 -35.511 1.00 45.97 288 ALA A CA 1
ATOM 2212 C C . ALA A 1 288 ? 2.424 -16.630 -35.525 1.00 45.97 288 ALA A C 1
ATOM 2214 O O . ALA A 1 288 ? 2.172 -17.219 -34.477 1.00 45.97 288 ALA A O 1
ATOM 2215 N N . ARG A 1 289 ? 2.182 -17.204 -36.713 1.00 38.88 289 ARG A N 1
ATOM 2216 C CA . ARG A 1 289 ? 1.590 -18.543 -36.890 1.00 38.88 289 ARG A CA 1
ATOM 2217 C C . ARG A 1 289 ? 2.603 -19.694 -36.872 1.00 38.88 289 ARG A C 1
ATOM 2219 O O . ARG A 1 289 ? 2.192 -20.848 -37.006 1.00 38.88 289 ARG A O 1
ATOM 2226 N N . GLN A 1 290 ? 3.907 -19.435 -36.733 1.00 40.25 290 GLN A N 1
ATOM 2227 C CA . GLN A 1 290 ? 4.891 -20.516 -36.634 1.00 40.25 290 GLN A CA 1
ATOM 2228 C C . GLN A 1 290 ? 5.043 -20.980 -35.177 1.00 40.25 290 GLN A C 1
ATOM 2230 O O . GLN A 1 290 ? 5.501 -20.212 -34.336 1.00 40.25 290 GLN A O 1
ATOM 2235 N N . PRO A 1 291 ? 4.700 -22.240 -34.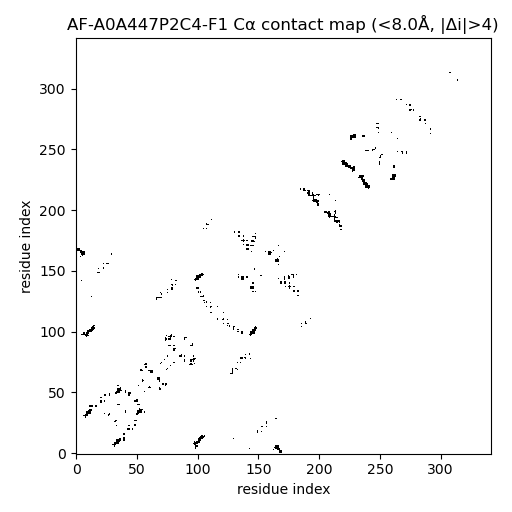845 1.00 38.75 291 PRO A N 1
ATOM 2236 C CA . PRO A 1 291 ? 4.840 -22.732 -33.483 1.00 38.75 291 PRO A CA 1
ATOM 2237 C C . PRO A 1 291 ? 6.318 -22.797 -33.081 1.00 38.75 291 PRO A C 1
ATOM 2239 O O . PRO A 1 291 ? 7.125 -23.442 -33.761 1.00 38.75 291 PRO A O 1
ATOM 2242 N N . VAL A 1 292 ? 6.651 -22.202 -31.932 1.00 46.94 292 VAL A N 1
ATOM 2243 C CA . VAL A 1 292 ? 7.939 -22.382 -31.248 1.00 46.94 292 VAL A CA 1
ATOM 2244 C C . VAL A 1 292 ? 8.027 -23.844 -30.793 1.00 46.94 292 VAL A C 1
ATOM 2246 O O . VAL A 1 292 ? 7.542 -24.236 -29.733 1.00 46.94 292 VAL A O 1
ATOM 2249 N N . ARG A 1 293 ? 8.573 -24.714 -31.649 1.00 38.94 293 ARG A N 1
ATOM 2250 C CA . ARG A 1 293 ? 8.844 -26.121 -31.319 1.00 38.94 293 ARG A CA 1
ATOM 2251 C C . ARG A 1 293 ? 10.264 -26.254 -30.779 1.00 38.94 293 ARG A C 1
ATOM 2253 O O . ARG A 1 293 ? 11.192 -25.750 -31.404 1.00 38.94 293 ARG A O 1
ATOM 2260 N N . ARG A 1 294 ? 10.408 -27.014 -29.680 1.00 35.84 294 ARG A N 1
ATOM 2261 C CA . ARG A 1 294 ? 11.680 -27.475 -29.085 1.00 35.84 294 ARG A CA 1
ATOM 2262 C C . ARG A 1 294 ? 12.749 -27.722 -30.156 1.00 35.84 294 ARG A C 1
ATOM 2264 O O . ARG A 1 294 ? 12.571 -28.593 -31.008 1.00 35.84 294 ARG A O 1
ATOM 2271 N N . GLY A 1 295 ? 13.872 -27.021 -30.059 1.00 35.00 295 GLY A N 1
ATOM 2272 C CA . GLY A 1 295 ? 15.064 -27.302 -30.849 1.00 35.00 295 GLY A CA 1
ATOM 2273 C C . GLY A 1 295 ? 16.305 -26.821 -30.114 1.00 35.00 295 GLY A C 1
ATOM 2274 O O . GLY A 1 295 ? 16.396 -25.643 -29.798 1.00 35.00 295 GLY A O 1
ATOM 2275 N N . GLY A 1 296 ? 17.229 -27.743 -29.838 1.00 34.34 296 GLY A N 1
ATOM 2276 C CA . GLY A 1 296 ? 18.544 -27.434 -29.281 1.00 34.34 296 GLY A CA 1
ATOM 2277 C C . GLY A 1 296 ? 19.364 -26.492 -30.170 1.00 34.34 296 GLY A C 1
ATOM 2278 O O . GLY A 1 296 ? 19.046 -26.274 -31.341 1.00 34.34 296 GLY A O 1
ATOM 2279 N N . GLU A 1 297 ? 20.429 -25.970 -29.568 1.00 40.69 297 GLU A N 1
ATOM 2280 C CA . GLU A 1 297 ? 21.263 -24.788 -29.859 1.00 40.69 297 GLU A CA 1
ATOM 2281 C C . GLU A 1 297 ? 21.823 -24.558 -31.288 1.00 40.69 297 GLU A C 1
ATOM 2283 O O . GLU A 1 297 ? 22.723 -23.742 -31.478 1.00 40.69 297 GLU A O 1
ATOM 2288 N N . HIS A 1 298 ? 21.320 -25.185 -32.354 1.00 35.78 298 HIS A N 1
ATOM 2289 C CA . HIS A 1 298 ? 21.922 -25.079 -33.697 1.00 35.78 298 HIS A CA 1
ATOM 2290 C C . HIS A 1 298 ? 20.973 -24.712 -34.851 1.00 35.78 298 HIS A C 1
ATOM 2292 O O . HIS A 1 298 ? 21.321 -24.896 -36.022 1.00 35.78 298 HIS A O 1
ATOM 2298 N N . HIS A 1 299 ? 19.789 -24.145 -34.585 1.00 37.03 299 HIS A N 1
ATOM 2299 C CA . HIS A 1 299 ? 18.786 -23.938 -35.647 1.00 37.03 299 HIS A CA 1
ATOM 2300 C C . HIS A 1 299 ? 18.244 -22.526 -35.902 1.00 37.03 299 HIS A C 1
ATOM 2302 O O . HIS A 1 299 ? 17.493 -22.362 -36.870 1.00 37.03 299 HIS A O 1
ATOM 2308 N N . TYR A 1 300 ? 18.697 -21.490 -35.190 1.00 38.47 300 TYR A N 1
ATOM 2309 C CA . TYR A 1 300 ? 18.256 -20.113 -35.476 1.00 38.47 300 TYR A CA 1
ATOM 2310 C C . TYR A 1 300 ? 18.667 -19.614 -36.881 1.00 38.47 300 TYR A C 1
ATOM 2312 O O . TYR A 1 300 ? 17.888 -18.951 -37.563 1.00 38.47 300 TYR A O 1
ATOM 2320 N N . SER A 1 301 ? 19.825 -20.027 -37.414 1.00 36.91 301 SER A N 1
ATOM 2321 C CA . SER A 1 301 ? 20.331 -19.536 -38.714 1.00 36.91 301 SER A CA 1
ATOM 2322 C C . SER A 1 301 ? 19.643 -20.114 -39.964 1.00 36.91 301 SER A C 1
ATOM 2324 O O . SER A 1 301 ? 19.877 -19.630 -41.075 1.00 36.91 301 SER A O 1
ATOM 2326 N N . ARG A 1 302 ? 18.795 -21.148 -39.836 1.00 36.31 302 ARG A N 1
ATOM 2327 C CA . ARG A 1 302 ? 18.110 -21.771 -40.991 1.00 36.31 302 ARG A CA 1
ATOM 2328 C C . ARG A 1 302 ? 16.644 -21.372 -41.153 1.00 36.31 302 ARG A C 1
ATOM 2330 O O . ARG A 1 302 ? 16.143 -21.491 -42.268 1.00 36.31 302 ARG A O 1
ATOM 2337 N N . ARG A 1 303 ? 15.969 -20.877 -40.110 1.00 42.97 303 ARG A N 1
ATOM 2338 C CA . ARG A 1 303 ? 14.518 -20.588 -40.161 1.00 42.97 303 ARG A CA 1
ATOM 2339 C C . ARG A 1 303 ? 14.157 -19.163 -40.593 1.00 42.97 303 ARG A C 1
ATOM 2341 O O . ARG A 1 303 ? 13.025 -18.934 -40.992 1.00 42.97 303 ARG A O 1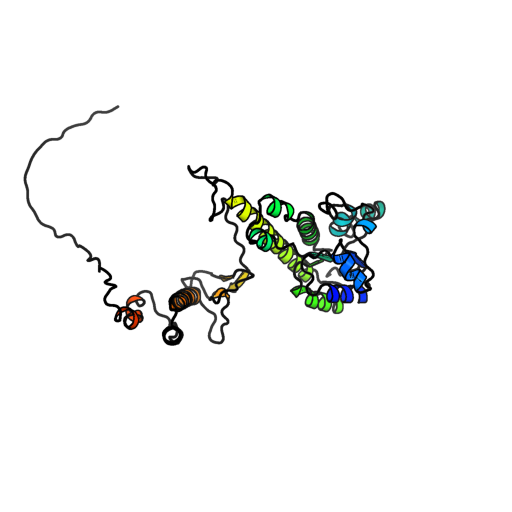
ATOM 2348 N N . LEU A 1 304 ? 15.134 -18.257 -40.653 1.00 39.28 304 LEU A N 1
ATOM 2349 C CA . LEU A 1 304 ? 14.987 -16.895 -41.195 1.00 39.28 304 LEU A CA 1
ATOM 2350 C C . LEU A 1 304 ? 15.325 -16.770 -42.695 1.00 39.28 304 LEU A C 1
ATOM 2352 O O . LEU A 1 304 ? 15.287 -15.671 -43.247 1.00 39.28 304 LEU A O 1
ATOM 2356 N N . ARG A 1 305 ? 15.653 -17.872 -43.392 1.00 35.72 305 ARG A N 1
ATOM 2357 C CA . ARG A 1 305 ? 16.041 -17.824 -44.819 1.00 35.72 305 ARG A CA 1
ATOM 2358 C C . ARG A 1 305 ? 15.025 -17.140 -45.748 1.00 35.72 305 ARG A C 1
ATOM 2360 O O . ARG A 1 305 ? 15.493 -16.403 -46.612 1.00 35.72 305 ARG A O 1
ATOM 2367 N N . PRO A 1 306 ? 13.696 -17.285 -45.577 1.00 41.06 306 PRO A N 1
ATOM 2368 C CA . PRO A 1 306 ? 12.755 -16.586 -46.452 1.00 41.06 306 PRO A CA 1
ATOM 2369 C C . PRO A 1 306 ? 12.754 -15.061 -46.253 1.00 41.06 306 PRO A C 1
ATOM 2371 O O . PRO A 1 306 ? 12.368 -14.338 -47.163 1.00 41.06 306 PRO A O 1
ATOM 2374 N N . CYS A 1 307 ? 13.195 -14.558 -45.092 1.00 39.59 307 CYS A N 1
ATOM 2375 C CA . CYS A 1 307 ? 13.136 -13.129 -44.758 1.00 39.59 307 CYS A CA 1
ATOM 2376 C C . CYS A 1 307 ? 14.359 -12.339 -45.249 1.00 39.59 307 CYS A C 1
ATOM 2378 O O . CYS A 1 307 ? 14.235 -11.160 -45.563 1.00 39.59 307 CYS A O 1
ATOM 2380 N N . VAL A 1 308 ? 15.531 -12.972 -45.369 1.00 40.69 308 VAL A N 1
ATOM 2381 C CA . VAL A 1 308 ? 16.764 -12.292 -45.823 1.00 40.69 308 VAL A CA 1
ATOM 2382 C C . VAL A 1 308 ? 16.912 -12.308 -47.352 1.00 40.69 308 VAL A C 1
ATOM 2384 O O . VAL A 1 308 ? 17.641 -11.496 -47.912 1.00 40.69 308 VAL A O 1
ATOM 2387 N N . GLN A 1 309 ? 16.206 -13.192 -48.064 1.00 37.38 309 GLN A N 1
ATOM 2388 C CA . GLN A 1 309 ? 16.365 -13.332 -49.519 1.00 37.38 309 GLN A CA 1
ATOM 2389 C C . GLN A 1 309 ? 15.724 -12.216 -50.363 1.00 37.38 309 GLN A C 1
ATOM 2391 O O . GLN A 1 309 ? 16.014 -12.154 -51.553 1.00 37.38 309 GLN A O 1
ATOM 2396 N N . ASN A 1 310 ? 14.943 -11.302 -49.773 1.00 39.28 310 ASN A N 1
ATOM 2397 C CA . ASN A 1 310 ? 14.236 -10.244 -50.512 1.00 39.28 310 ASN A CA 1
ATOM 2398 C C . ASN A 1 310 ? 14.779 -8.814 -50.302 1.00 39.28 310 ASN A C 1
ATOM 2400 O O . ASN A 1 310 ? 14.069 -7.851 -50.581 1.00 39.28 310 ASN A O 1
ATOM 2404 N N . ARG A 1 311 ? 16.033 -8.635 -49.856 1.00 36.88 311 ARG A N 1
ATOM 2405 C CA . ARG A 1 311 ? 16.699 -7.314 -49.863 1.00 36.88 311 ARG A CA 1
ATOM 2406 C C . ARG A 1 311 ? 18.119 -7.401 -50.446 1.00 36.88 311 ARG A C 1
ATOM 2408 O O . ARG A 1 311 ? 18.966 -8.040 -49.823 1.00 36.88 311 ARG A O 1
ATOM 2415 N N . PRO A 1 312 ? 18.421 -6.759 -51.593 1.00 36.28 312 PRO A N 1
ATOM 2416 C CA . PRO A 1 312 ? 19.765 -6.775 -52.186 1.00 36.28 312 PRO A CA 1
ATOM 2417 C C . PRO A 1 312 ? 20.854 -6.086 -51.340 1.00 36.28 312 PRO A C 1
ATOM 2419 O O . PRO A 1 312 ? 22.035 -6.368 -51.542 1.00 36.28 312 PRO A O 1
ATOM 2422 N N . ASP A 1 313 ? 20.479 -5.244 -50.369 1.00 35.31 313 ASP A N 1
ATOM 2423 C CA . ASP A 1 313 ? 21.414 -4.313 -49.713 1.00 35.31 313 ASP A CA 1
ATOM 2424 C C . ASP A 1 313 ? 21.988 -4.781 -48.362 1.00 35.31 313 ASP A C 1
ATOM 2426 O O . ASP A 1 313 ? 22.824 -4.102 -47.771 1.00 35.31 313 ASP A O 1
ATOM 2430 N N . LEU A 1 314 ? 21.619 -5.968 -47.868 1.00 33.34 314 LEU A N 1
ATOM 2431 C CA . LEU A 1 314 ? 22.128 -6.511 -46.597 1.00 33.34 314 LEU A CA 1
ATOM 2432 C C . LEU A 1 314 ? 23.042 -7.725 -46.833 1.00 33.34 314 LEU A C 1
ATOM 2434 O O . LEU A 1 314 ? 22.681 -8.876 -46.587 1.00 33.34 314 LEU A O 1
ATOM 2438 N N . ARG A 1 315 ? 24.276 -7.481 -47.301 1.00 27.92 315 ARG A N 1
ATOM 2439 C CA . ARG A 1 315 ? 25.334 -8.510 -47.316 1.00 27.92 315 ARG A CA 1
ATOM 2440 C C . ARG A 1 315 ? 26.003 -8.618 -45.946 1.00 27.92 315 ARG A C 1
ATOM 2442 O O . ARG A 1 315 ? 26.923 -7.873 -45.624 1.00 27.92 315 ARG A O 1
ATOM 2449 N N . VAL A 1 316 ? 25.609 -9.633 -45.181 1.00 31.88 316 VAL A N 1
ATOM 2450 C CA . VAL A 1 316 ? 26.364 -10.116 -44.016 1.00 31.88 316 VAL A CA 1
ATOM 2451 C C . VAL A 1 316 ? 27.717 -10.663 -44.496 1.00 31.88 316 VAL A C 1
ATOM 2453 O O . VAL A 1 316 ? 27.781 -11.708 -45.151 1.00 31.88 316 VAL A O 1
ATOM 2456 N N . ARG A 1 317 ? 28.817 -9.963 -44.187 1.00 26.61 317 ARG A N 1
ATOM 2457 C CA . ARG A 1 317 ? 30.180 -10.479 -44.395 1.00 26.61 317 ARG A CA 1
ATOM 2458 C C . ARG A 1 317 ? 30.395 -11.693 -43.489 1.00 26.61 317 ARG A C 1
ATOM 2460 O O . ARG A 1 317 ? 30.445 -11.572 -42.270 1.00 26.61 317 ARG A O 1
ATOM 2467 N N . ARG A 1 318 ? 30.550 -12.877 -44.086 1.00 30.77 318 ARG A N 1
ATOM 2468 C CA . ARG A 1 318 ? 31.031 -14.071 -43.380 1.00 30.77 318 ARG A CA 1
ATOM 2469 C C . ARG A 1 318 ? 32.513 -13.888 -43.050 1.00 30.77 318 ARG A C 1
ATOM 2471 O O . ARG A 1 318 ? 33.341 -13.873 -43.956 1.00 30.77 318 ARG A O 1
ATOM 2478 N N . HIS A 1 319 ? 32.854 -13.793 -41.768 1.00 27.66 319 HIS A N 1
ATOM 2479 C CA . HIS A 1 319 ? 34.234 -13.955 -41.320 1.00 27.66 319 HIS A CA 1
ATOM 2480 C C . HIS A 1 319 ? 34.679 -15.407 -41.548 1.00 27.66 319 HIS A C 1
ATOM 2482 O O . HIS A 1 319 ? 34.137 -16.343 -40.959 1.00 27.66 319 HIS A O 1
ATOM 2488 N N . HIS A 1 320 ? 35.666 -15.595 -42.423 1.00 27.64 320 HIS A N 1
ATOM 2489 C CA . HIS A 1 320 ? 36.397 -16.850 -42.543 1.00 27.64 320 HIS A CA 1
ATOM 2490 C C . HIS A 1 320 ? 37.308 -17.033 -41.322 1.00 27.64 320 HIS A C 1
ATOM 2492 O O . HIS A 1 320 ? 38.120 -16.164 -41.009 1.00 27.64 320 HIS A O 1
ATOM 2498 N N . ARG A 1 321 ? 37.191 -18.191 -40.660 1.00 25.86 321 ARG A N 1
ATOM 2499 C CA . ARG A 1 321 ? 38.210 -18.715 -39.740 1.00 25.86 321 ARG A CA 1
ATOM 2500 C C . ARG A 1 321 ? 39.528 -18.862 -40.505 1.00 25.86 321 ARG A C 1
ATOM 2502 O O . ARG A 1 321 ? 39.593 -19.643 -41.452 1.00 25.86 321 ARG A O 1
ATOM 2509 N N . LEU A 1 322 ? 40.565 -18.151 -40.077 1.00 26.27 322 LEU A N 1
ATOM 2510 C CA . LEU A 1 322 ? 41.943 -18.416 -40.482 1.00 26.27 322 LEU A CA 1
ATOM 2511 C C . LEU A 1 322 ? 42.510 -19.515 -39.573 1.00 26.27 322 LEU A C 1
ATOM 2513 O O . LEU A 1 322 ? 42.615 -19.332 -38.364 1.00 26.27 322 LEU A O 1
ATOM 2517 N N . GLN A 1 323 ? 42.847 -20.666 -40.156 1.00 27.53 323 GLN A N 1
ATOM 2518 C CA . GLN A 1 323 ? 43.789 -21.615 -39.557 1.00 27.53 323 GLN A CA 1
ATOM 2519 C C . GLN A 1 323 ? 45.224 -21.169 -39.892 1.00 27.53 323 GLN A C 1
ATOM 2521 O O . GLN A 1 323 ? 45.455 -20.713 -41.016 1.00 27.53 323 GLN A O 1
ATOM 2526 N N . PRO A 1 324 ? 46.202 -21.320 -38.983 1.00 28.16 324 PRO A N 1
ATOM 2527 C CA . PRO A 1 324 ? 47.589 -20.986 -39.276 1.00 28.16 324 PRO A CA 1
ATOM 2528 C C . PRO A 1 324 ? 48.243 -22.109 -40.095 1.00 28.16 324 PRO A C 1
ATOM 2530 O O . PRO A 1 324 ? 48.278 -23.265 -39.675 1.00 28.16 324 PRO A O 1
ATOM 2533 N N . ARG A 1 325 ? 48.785 -21.771 -41.272 1.00 26.70 325 ARG A N 1
ATOM 2534 C CA . ARG A 1 325 ? 49.706 -22.648 -42.008 1.00 26.70 325 ARG A CA 1
ATOM 2535 C C . ARG A 1 325 ? 51.121 -22.475 -41.462 1.00 26.70 325 ARG A C 1
ATOM 2537 O O . ARG A 1 325 ? 51.638 -21.365 -41.394 1.00 26.70 325 ARG A O 1
ATOM 2544 N N . ALA A 1 326 ? 51.734 -23.599 -41.114 1.00 30.09 326 ALA A N 1
ATOM 2545 C CA . ALA A 1 326 ? 53.156 -23.735 -40.845 1.00 30.09 326 ALA A CA 1
ATOM 2546 C C . ALA A 1 326 ? 54.002 -23.550 -42.121 1.00 30.09 326 ALA A C 1
ATOM 2548 O O . ALA A 1 326 ? 53.571 -23.953 -43.202 1.00 30.09 326 ALA A O 1
ATOM 2549 N N . GLY A 1 327 ? 55.235 -23.044 -41.963 1.00 26.78 327 GLY A N 1
ATOM 2550 C CA . GLY A 1 327 ? 56.348 -23.359 -42.870 1.00 26.78 327 GLY A CA 1
ATOM 2551 C C . GLY A 1 327 ? 57.259 -22.207 -43.322 1.00 26.78 327 GLY A C 1
ATOM 2552 O O . GLY A 1 327 ? 57.026 -21.683 -44.397 1.00 26.78 327 GLY A O 1
ATOM 2553 N N . CYS A 1 328 ? 58.340 -21.947 -42.557 1.00 24.78 328 CYS A N 1
ATOM 2554 C CA . CYS A 1 328 ? 59.747 -21.729 -43.000 1.00 24.78 328 CYS A CA 1
ATOM 2555 C C . CYS A 1 328 ? 60.065 -20.643 -44.077 1.00 24.78 328 CYS A C 1
ATOM 2557 O O . CYS A 1 328 ? 59.519 -20.684 -45.165 1.00 24.78 328 CYS A O 1
ATOM 2559 N N . ARG A 1 329 ? 61.043 -19.718 -43.959 1.00 27.97 329 ARG A N 1
ATOM 2560 C CA . ARG A 1 329 ? 62.442 -19.828 -43.468 1.00 27.97 329 ARG A CA 1
ATOM 2561 C C . ARG A 1 329 ? 63.155 -18.443 -43.374 1.00 27.97 329 ARG A C 1
ATOM 2563 O O . ARG A 1 329 ? 63.049 -17.648 -44.296 1.00 27.97 329 ARG A O 1
ATOM 2570 N N . ASN A 1 330 ? 63.954 -18.271 -42.308 1.00 27.89 330 ASN A N 1
ATOM 2571 C CA . ASN A 1 330 ? 65.287 -17.634 -42.137 1.00 27.89 330 ASN A CA 1
ATOM 2572 C C . ASN A 1 330 ? 65.728 -16.327 -42.839 1.00 27.89 330 ASN A C 1
ATOM 2574 O O . ASN A 1 330 ? 65.946 -16.321 -44.047 1.00 27.89 330 ASN A O 1
ATOM 2578 N N . ARG A 1 331 ? 66.161 -15.351 -42.012 1.00 27.69 331 ARG A N 1
ATOM 2579 C CA . ARG A 1 331 ? 67.535 -14.770 -41.834 1.00 27.69 331 ARG A CA 1
ATOM 2580 C C . ARG A 1 331 ? 67.394 -13.425 -41.080 1.00 27.69 331 ARG A C 1
ATOM 2582 O O . ARG A 1 331 ? 66.436 -12.724 -41.349 1.00 27.69 331 ARG A O 1
ATOM 2589 N N . ALA A 1 332 ? 68.263 -12.920 -40.205 1.00 29.42 332 ALA A N 1
ATOM 2590 C CA . ALA A 1 332 ? 69.424 -13.376 -39.441 1.00 29.42 332 ALA A CA 1
ATOM 2591 C C . ALA A 1 332 ? 69.829 -12.199 -38.506 1.00 29.42 332 ALA A C 1
ATOM 2593 O O . ALA A 1 332 ? 69.680 -11.049 -38.907 1.00 29.42 332 ALA A O 1
ATOM 2594 N N . GLY A 1 333 ? 70.405 -12.498 -37.331 1.00 28.17 333 GLY A N 1
ATOM 2595 C CA . GLY A 1 333 ? 71.233 -11.586 -36.511 1.00 28.17 333 GLY A CA 1
ATOM 2596 C C . GLY A 1 333 ? 70.477 -10.724 -35.486 1.00 28.17 333 GLY A C 1
ATOM 2597 O O . GLY A 1 333 ? 69.382 -10.262 -35.754 1.00 28.17 333 GLY A O 1
ATOM 2598 N N . HIS A 1 334 ? 70.971 -10.435 -34.284 1.00 30.95 334 HIS A N 1
ATOM 2599 C CA . HIS A 1 334 ? 72.156 -10.848 -33.529 1.00 30.95 334 HIS A CA 1
ATOM 2600 C C . HIS A 1 334 ? 71.926 -10.406 -32.060 1.00 30.95 334 HIS A C 1
ATOM 2602 O O . HIS A 1 334 ? 71.321 -9.368 -31.824 1.00 30.95 334 HIS A O 1
ATOM 2608 N N . HIS A 1 335 ? 72.470 -11.177 -31.112 1.00 31.08 335 HIS A N 1
ATOM 2609 C CA . HIS A 1 335 ? 72.930 -10.786 -29.764 1.00 31.08 335 HIS A CA 1
ATOM 2610 C C . HIS A 1 335 ? 71.971 -10.207 -28.693 1.00 31.08 335 HIS A C 1
ATOM 2612 O O . HIS A 1 335 ? 71.711 -9.014 -28.619 1.00 31.08 335 HIS A O 1
ATOM 2618 N N . LEU A 1 336 ? 71.638 -11.067 -27.721 1.00 33.50 336 LEU A N 1
ATOM 2619 C CA . LEU A 1 336 ? 71.700 -10.788 -26.267 1.00 33.50 336 LEU A CA 1
ATOM 2620 C C . LEU A 1 336 ? 73.084 -11.261 -25.758 1.00 33.50 336 LEU A C 1
ATOM 2622 O O . LEU A 1 336 ? 73.639 -12.150 -26.422 1.00 33.50 336 LEU A O 1
ATOM 2626 N N . PRO A 1 337 ? 73.678 -10.747 -24.647 1.00 39.22 337 PRO A N 1
ATOM 2627 C CA . PRO A 1 337 ? 73.145 -10.863 -23.263 1.00 39.22 337 PRO A CA 1
ATOM 2628 C C . PRO A 1 337 ? 73.639 -9.722 -22.302 1.00 39.22 337 PRO A C 1
ATOM 2630 O O . PRO A 1 337 ? 74.067 -8.688 -22.804 1.00 39.22 337 PRO A O 1
ATOM 2633 N N . PRO A 1 338 ? 73.745 -9.879 -20.955 1.00 46.62 338 PRO A N 1
ATOM 2634 C CA . PRO A 1 338 ? 72.767 -10.278 -19.925 1.00 46.62 338 PRO A CA 1
ATOM 2635 C C . PRO A 1 338 ? 72.629 -9.265 -18.742 1.00 46.62 338 PRO A C 1
ATOM 2637 O O . PRO A 1 338 ? 73.494 -8.436 -18.497 1.00 46.62 338 PRO A O 1
ATOM 2640 N N . VAL A 1 339 ? 71.546 -9.427 -17.965 1.00 37.69 339 VAL A N 1
ATOM 2641 C CA . VAL A 1 339 ? 71.396 -9.352 -16.482 1.00 37.69 339 VAL A CA 1
ATOM 2642 C C . VAL A 1 339 ? 72.353 -8.467 -15.644 1.00 37.69 339 VAL A C 1
ATOM 2644 O O . VAL A 1 339 ? 73.538 -8.776 -15.549 1.00 37.69 339 VAL A O 1
ATOM 2647 N N . ARG A 1 340 ? 71.797 -7.542 -14.831 1.00 33.81 340 ARG A N 1
ATOM 2648 C CA . ARG A 1 340 ? 71.994 -7.433 -13.353 1.00 33.81 340 ARG A CA 1
ATOM 2649 C C . ARG A 1 340 ? 71.132 -6.321 -12.727 1.00 33.81 340 ARG A C 1
ATOM 2651 O O . ARG A 1 340 ? 70.832 -5.329 -13.374 1.00 33.81 340 ARG A O 1
ATOM 2658 N N . GLY A 1 341 ? 70.700 -6.562 -11.487 1.00 39.44 341 GLY A N 1
ATOM 2659 C CA . GLY A 1 341 ? 69.588 -5.881 -10.821 1.00 39.44 341 GLY A CA 1
ATOM 2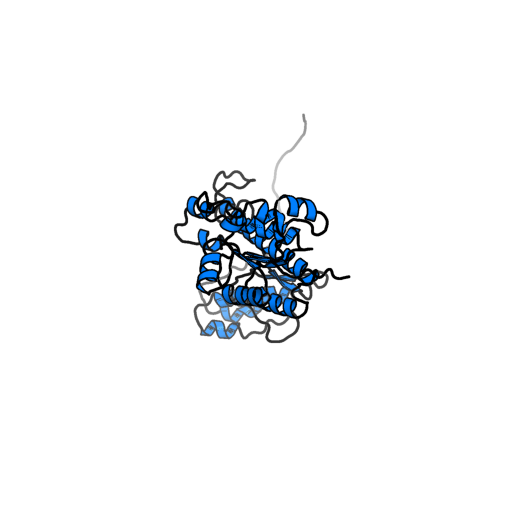660 C C . GLY A 1 341 ? 69.901 -4.640 -9.987 1.00 39.44 341 GLY A C 1
ATOM 2661 O O . GLY A 1 341 ? 71.053 -4.252 -9.815 1.00 39.44 341 GLY A O 1
ATOM 2662 N N . LYS A 1 342 ? 68.828 -4.088 -9.421 1.00 38.53 342 LYS A N 1
ATOM 2663 C CA . LYS A 1 342 ? 68.608 -3.794 -8.000 1.00 38.53 342 LYS A CA 1
ATOM 2664 C C . LYS A 1 342 ? 67.112 -3.631 -7.775 1.00 38.53 342 LYS A C 1
ATOM 2666 O O . LYS A 1 342 ? 66.445 -3.191 -8.736 1.00 38.53 342 LYS A O 1
#

Nearest PDB structures (foldseek):
  7mgq-assembly1_B  TM=8.254E-01  e=1.192E-25  Cryptococcus neoformans
  7mgq-assembly2_C  TM=8.279E-01  e=5.870E-25  Cryptococcus neoformans
  5uz0-assembly2_D  TM=7.549E-01  e=2.990E-25  Homo sapiens
  7mgq-assembly1_A  TM=7.288E-01  e=3.821E-25  Cryptococcus neoformans
  6nko-assembly5_D  TM=8.808E-01  e=3.196E-16  Streptomyces kaniharaensis

pLDDT: mean 82.56, std 22.91, range [24.78, 98.75]